Protein AF-A0A7C6YXE2-F1 (afdb_monomer)

Nearest PDB structures (foldseek):
  4r8u-assembly2_B  TM=5.590E-01  e=1.658E-09  Escherichia coli K-12
  4irc-assembly1_F  TM=5.463E-01  e=4.089E-09  Escherichia coli K-12
  5c5j-assembly1_F  TM=5.485E-01  e=1.840E-08  Escherichia coli
  6juq-assembly1_F  TM=5.357E-01  e=3.162E-08  Escherichia coli
  4f4x-assembly1_A  TM=5.531E-01  e=4.463E-07  Sulfolobus acidocaldarius DSM 639

Radius of gyration: 24.65 Å; Cα contacts (8 Å, |Δi|>4): 389; chains: 1; bounding box: 64×27×85 Å

Foldseek 3Di:
DKKWWFDDADPVLVVVVCVQFLLWDDDLGTIITDNVPPDPVNLQVNLVVRQTQMEDDPDPQQNQLVRVVVRGRDYHYDPDCVVQQAAFQCSRPPQDNVVSVVCVVVPQGGLVSCCPDDLVNQCVVPNPSSNVSNQSSVVHDPDGRDSDDQKDKDKDQDQPLVVVLVVVVVPADLAWWKWKDAPPDIDTHHSVRDDSVVSSVRSVVRPPGRMMMIITGHDDDNPPPPPPPPPDPCVVVVVCVVDVPDDDDPDDDPVVVVVVVVPDDDDD

Mean predicted aligned error: 12.78 Å

Secondary structure (DSSP, 8-state):
-EEEEES---HHHHHHHHTT---EEEETTEEEEE-TT--HHHHHHHHHHHTSEEEEESSHHHHHHHHHHH-SSEEEE--STHHHHTSBGGG-TTS-HHHHHHHHHTT--BTTGGGGS-HHHHHHHHTHHHHHHHHHTTT-----------EEEEEE----HHHHHHHHHHT--TTEEEEEE-SS-EEEE-GGG-SHHHHHHHHHHH-S-S-EEEEEEE-PPP--TTTT-----THHHHHHHH-TT--------HHHHHHHHTTS----

Sequence (268 aa):
MFAYLLTTPDLDKRFQVYNKTPWFLEEPSGYALNLGITTKEELVTWGRNFNSCLVIADNTLIAKAIALYKNRPGLFWVRDKEAFYKLPVNFLWPIPEKILTEFYQTGFKTIGSLKQIPLESLKLRLGEIGERTYHYCRGRSDQIIPLTVPFFEKHLKQKDWPKALLLLYESLPSTANLWISSLEKSIEIKQNKIGIKTLERTLKTLWPWQSLIAIIWDSPLPSQKSLFDFSLPNVLEDLVETETNLKIGFTISRREQVRCANFLWGFK

pLDDT: mean 78.5, std 17.91, range [25.97, 97.69]

Structure (mmCIF, N/CA/C/O backbone):
data_AF-A0A7C6YXE2-F1
#
_entry.id   AF-A0A7C6YXE2-F1
#
loop_
_atom_site.group_PDB
_atom_site.id
_atom_site.type_symbol
_atom_site.label_atom_id
_atom_site.label_alt_id
_atom_site.label_comp_id
_atom_site.label_asym_id
_atom_site.label_entity_id
_atom_site.label_seq_id
_atom_site.pdbx_PDB_ins_code
_atom_site.Cartn_x
_atom_si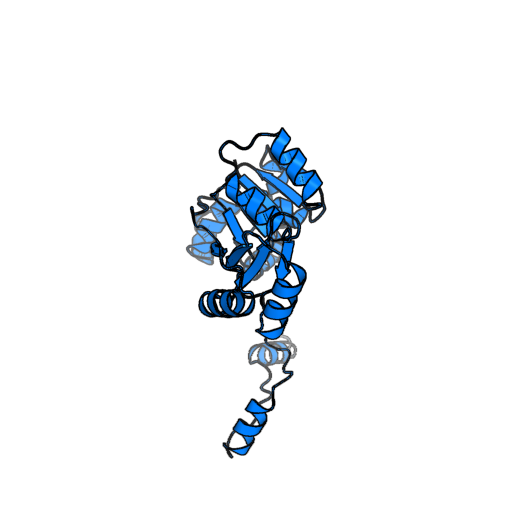te.Cartn_y
_atom_site.Cartn_z
_atom_site.occupancy
_atom_site.B_iso_or_equiv
_atom_site.auth_seq_id
_atom_site.auth_comp_id
_atom_site.auth_asym_id
_atom_site.auth_atom_id
_atom_site.pdbx_PDB_model_num
ATOM 1 N N . MET A 1 1 ? -14.065 8.773 -3.305 1.00 84.19 1 MET A N 1
ATOM 2 C CA . MET A 1 1 ? -14.077 7.344 -2.918 1.00 84.19 1 MET A CA 1
ATOM 3 C C . MET A 1 1 ? -12.651 6.842 -3.001 1.00 84.19 1 MET A C 1
ATOM 5 O O . MET A 1 1 ? -11.945 7.239 -3.922 1.00 84.19 1 MET A O 1
ATOM 9 N N . PHE A 1 2 ? -12.215 6.033 -2.045 1.00 88.69 2 PHE A N 1
ATOM 10 C CA . PHE A 1 2 ? -10.824 5.603 -1.944 1.00 88.69 2 PHE A CA 1
ATOM 11 C C . PHE A 1 2 ? -10.716 4.100 -2.139 1.00 88.69 2 PHE A C 1
ATOM 13 O O . PHE A 1 2 ? -11.649 3.361 -1.819 1.00 88.69 2 PHE A O 1
ATOM 20 N N . ALA A 1 3 ? -9.564 3.659 -2.629 1.00 86.69 3 ALA A N 1
ATOM 21 C CA . ALA A 1 3 ? -9.219 2.253 -2.672 1.00 86.69 3 ALA A CA 1
ATOM 22 C C . ALA A 1 3 ? -7.872 1.984 -2.009 1.00 86.69 3 ALA A C 1
ATOM 24 O O . ALA A 1 3 ? -6.997 2.848 -1.966 1.00 86.69 3 ALA A O 1
ATOM 25 N N . TYR A 1 4 ? -7.726 0.767 -1.499 1.00 88.50 4 TYR A N 1
ATOM 26 C CA . TYR A 1 4 ? -6.467 0.237 -1.018 1.00 88.50 4 TYR A CA 1
ATOM 27 C C . TYR A 1 4 ? -6.173 -1.093 -1.698 1.00 88.50 4 TYR A C 1
ATOM 29 O O . TYR A 1 4 ? -6.996 -2.009 -1.639 1.00 88.50 4 TYR A O 1
ATOM 37 N N . LEU A 1 5 ? -5.010 -1.192 -2.333 1.00 85.94 5 LEU A N 1
ATOM 38 C CA . LEU A 1 5 ? -4.525 -2.414 -2.963 1.00 85.94 5 LEU A CA 1
ATOM 39 C C . LEU A 1 5 ? -3.416 -3.004 -2.093 1.00 85.94 5 LEU A C 1
ATOM 41 O O . LEU A 1 5 ? -2.333 -2.431 -2.004 1.00 85.94 5 LEU A O 1
ATOM 45 N N . LEU A 1 6 ? -3.692 -4.124 -1.427 1.00 80.62 6 LEU A N 1
ATOM 46 C CA . LEU A 1 6 ? -2.721 -4.806 -0.572 1.00 80.62 6 LEU A CA 1
ATOM 47 C C . LEU A 1 6 ? -1.847 -5.715 -1.434 1.00 80.62 6 LEU A C 1
ATOM 49 O O . LEU A 1 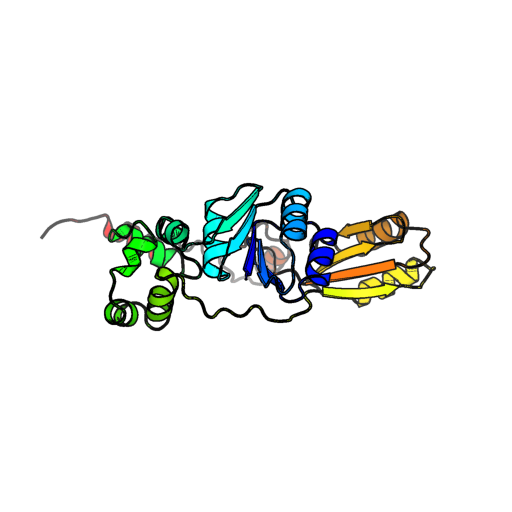6 ? -2.361 -6.705 -1.945 1.00 80.62 6 LEU A O 1
ATOM 53 N N . THR A 1 7 ? -0.547 -5.425 -1.505 1.00 74.56 7 THR A N 1
ATOM 54 C CA . THR A 1 7 ? 0.498 -5.962 -2.411 1.00 74.56 7 THR A CA 1
ATOM 55 C C . THR A 1 7 ? 0.845 -5.068 -3.595 1.00 74.56 7 THR A C 1
ATOM 57 O O . THR A 1 7 ? 0.007 -4.387 -4.181 1.00 74.56 7 THR A O 1
ATOM 60 N N . THR A 1 8 ? 2.136 -5.105 -3.917 1.00 64.31 8 THR A N 1
ATOM 61 C CA . THR A 1 8 ? 2.805 -4.401 -4.999 1.00 64.31 8 THR A CA 1
ATOM 62 C C . THR A 1 8 ? 2.629 -5.120 -6.338 1.00 64.31 8 THR A C 1
ATOM 64 O O . THR A 1 8 ? 3.256 -6.163 -6.528 1.00 64.31 8 THR A O 1
ATOM 67 N N . PRO A 1 9 ? 1.790 -4.622 -7.279 1.00 66.69 9 PRO A N 1
ATOM 68 C CA . PRO A 1 9 ? 1.801 -5.158 -8.627 1.00 66.69 9 PRO A CA 1
ATOM 69 C C . PRO A 1 9 ? 3.164 -4.884 -9.285 1.00 66.69 9 PRO A C 1
ATOM 71 O O . PRO A 1 9 ? 3.951 -4.058 -8.803 1.00 66.69 9 PRO A O 1
ATOM 74 N N . ASP A 1 10 ? 3.440 -5.594 -10.377 1.00 75.19 10 ASP A N 1
ATOM 75 C CA . ASP A 1 10 ? 4.568 -5.291 -11.266 1.00 75.19 10 ASP A CA 1
ATOM 76 C C . ASP A 1 10 ? 4.521 -3.827 -11.750 1.00 75.19 10 ASP A C 1
ATOM 78 O O . ASP A 1 10 ? 3.478 -3.161 -11.690 1.00 75.19 10 ASP A O 1
ATOM 82 N N . LEU A 1 11 ? 5.671 -3.288 -12.169 1.00 77.62 11 LEU A N 1
ATOM 83 C CA . LEU A 1 11 ? 5.769 -1.866 -12.526 1.00 77.62 11 LEU A CA 1
ATOM 84 C C . LEU A 1 11 ? 4.842 -1.472 -13.690 1.00 77.62 11 LEU A C 1
ATOM 86 O O . LEU A 1 11 ? 4.317 -0.360 -13.686 1.00 77.62 11 LEU A O 1
ATOM 90 N N . ASP A 1 12 ? 4.592 -2.379 -14.637 1.00 78.50 12 ASP A N 1
ATOM 91 C CA . ASP A 1 12 ? 3.662 -2.155 -15.754 1.00 78.50 12 ASP A CA 1
ATOM 92 C C . ASP A 1 12 ? 2.237 -1.892 -15.242 1.00 78.50 12 ASP A C 1
ATOM 94 O O . ASP A 1 12 ? 1.649 -0.837 -15.491 1.00 78.50 12 ASP A O 1
ATOM 98 N N . LYS A 1 13 ? 1.699 -2.792 -14.412 1.00 77.38 13 LYS A N 1
ATOM 99 C CA . LYS A 1 13 ? 0.370 -2.615 -13.811 1.00 77.38 1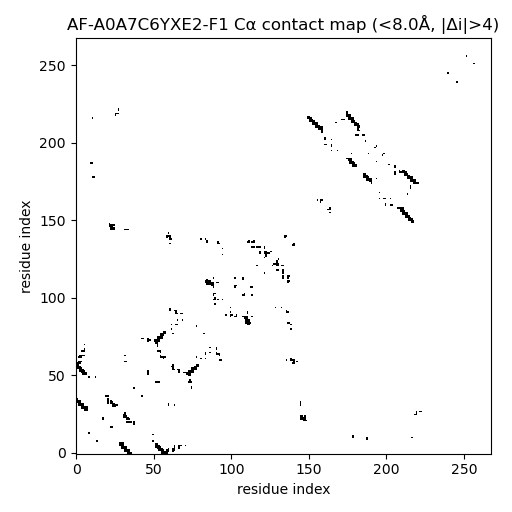3 LYS A CA 1
ATOM 100 C C . LYS A 1 13 ? 0.296 -1.367 -12.933 1.00 77.38 13 LYS A C 1
ATOM 102 O O . LYS A 1 13 ? -0.739 -0.700 -12.934 1.00 77.38 13 LYS A O 1
ATOM 107 N N . ARG A 1 14 ? 1.367 -1.011 -12.209 1.00 77.12 14 ARG A N 1
ATOM 108 C CA . ARG A 1 14 ? 1.416 0.255 -11.445 1.00 77.12 14 ARG A CA 1
ATOM 109 C C . ARG A 1 14 ? 1.286 1.469 -12.357 1.00 77.12 14 ARG A C 1
ATOM 111 O O . ARG A 1 14 ? 0.493 2.362 -12.063 1.00 77.12 14 ARG A O 1
ATOM 118 N N . PHE A 1 15 ? 2.028 1.489 -13.461 1.00 78.06 15 PHE A N 1
ATOM 119 C CA . PHE A 1 15 ? 1.980 2.576 -14.433 1.00 78.06 15 PHE A CA 1
ATOM 120 C C . PHE A 1 15 ? 0.590 2.700 -15.077 1.00 78.06 15 PHE A C 1
ATOM 122 O O . PHE A 1 15 ? 0.054 3.803 -15.191 1.00 78.06 15 PHE A O 1
ATOM 129 N N . GLN A 1 16 ? -0.056 1.575 -15.403 1.00 76.94 16 GLN A N 1
ATOM 130 C CA . GLN A 1 16 ? -1.430 1.563 -15.920 1.00 76.94 16 GLN A CA 1
ATOM 131 C C . GLN A 1 16 ? -2.442 2.164 -14.932 1.00 76.94 16 GLN A C 1
ATOM 133 O O . GLN A 1 16 ? -3.312 2.934 -15.344 1.00 76.94 16 GLN A O 1
ATOM 138 N N . VAL A 1 17 ? -2.323 1.850 -13.636 1.00 74.50 17 VAL A N 1
ATOM 139 C CA . VAL A 1 17 ? -3.172 2.444 -12.585 1.00 74.50 17 VAL A CA 1
ATOM 140 C C . VAL A 1 17 ? -2.909 3.939 -12.456 1.00 74.50 17 VAL A C 1
ATOM 142 O O . VAL A 1 17 ? -3.857 4.723 -12.445 1.00 74.50 17 VAL A O 1
ATOM 145 N N . TYR A 1 18 ? -1.640 4.348 -12.405 1.00 76.88 18 TYR A N 1
ATOM 146 C CA . TYR A 1 18 ? -1.269 5.757 -12.286 1.00 76.88 18 TYR A CA 1
ATOM 147 C C . TYR A 1 18 ? -1.858 6.614 -13.415 1.00 76.88 18 TYR A C 1
ATOM 149 O O . TYR A 1 18 ? -2.468 7.648 -13.147 1.00 76.88 18 TYR A O 1
ATOM 157 N N . ASN A 1 19 ? -1.756 6.152 -14.666 1.00 76.88 19 ASN A N 1
ATOM 158 C CA . ASN A 1 19 ? -2.285 6.870 -15.832 1.00 76.88 19 ASN A CA 1
ATOM 159 C C . ASN A 1 19 ? -3.806 7.100 -15.773 1.00 76.88 19 ASN A C 1
ATOM 161 O O . ASN A 1 19 ? -4.336 7.938 -16.500 1.00 76.88 19 ASN A O 1
ATOM 165 N N . LYS A 1 20 ? -4.521 6.353 -14.925 1.00 75.00 20 LYS A N 1
ATOM 166 C CA . LYS A 1 20 ? -5.962 6.509 -14.690 1.00 75.00 20 LYS A CA 1
ATOM 167 C C . LYS A 1 20 ? -6.265 7.321 -13.438 1.00 75.00 20 LYS A C 1
ATOM 169 O O . LYS A 1 20 ? -7.177 8.144 -13.453 1.00 75.00 20 LYS A O 1
ATOM 174 N N . THR A 1 21 ? -5.511 7.101 -12.365 1.00 75.81 21 THR A N 1
ATOM 175 C CA . THR A 1 21 ? -5.691 7.778 -11.078 1.00 75.81 21 THR A CA 1
ATOM 176 C C . THR A 1 21 ? -4.359 8.361 -10.608 1.00 75.81 21 THR A C 1
ATOM 178 O O . THR A 1 21 ? -3.583 7.652 -9.961 1.00 75.81 21 THR A O 1
ATOM 181 N N . PRO A 1 22 ? -4.086 9.652 -10.872 1.00 69.56 22 PRO A N 1
ATOM 182 C CA . PRO A 1 22 ? -2.805 10.262 -10.517 1.00 69.56 22 PRO A CA 1
ATOM 183 C C . PRO A 1 22 ? -2.672 10.543 -9.006 1.00 69.56 22 PRO A C 1
ATOM 185 O O . PRO A 1 22 ? -1.595 10.884 -8.526 1.00 69.56 22 PRO A O 1
ATOM 188 N N . TRP A 1 23 ? -3.755 10.384 -8.236 1.00 79.69 23 TRP A N 1
ATOM 189 C CA . TRP A 1 23 ? -3.755 10.434 -6.771 1.00 79.69 23 TRP A CA 1
ATOM 190 C C . TRP A 1 23 ? -3.397 9.068 -6.190 1.00 79.69 23 TRP A C 1
ATOM 192 O O . TRP A 1 23 ? -4.266 8.275 -5.803 1.00 79.69 23 TRP A O 1
ATOM 202 N N . PHE A 1 24 ? -2.098 8.816 -6.147 1.00 78.50 24 PHE A N 1
ATOM 203 C CA . PHE A 1 24 ? -1.506 7.530 -5.827 1.00 78.50 24 PHE A CA 1
ATOM 204 C C . PHE A 1 24 ? -0.446 7.702 -4.736 1.00 78.50 24 PHE A C 1
ATOM 206 O O . PHE A 1 24 ? 0.447 8.535 -4.867 1.00 78.50 24 PHE A O 1
ATOM 213 N N . LEU A 1 25 ? -0.526 6.900 -3.672 1.00 80.69 25 LEU A N 1
ATOM 214 C CA . LEU A 1 25 ? 0.490 6.851 -2.620 1.00 80.69 25 LEU A CA 1
ATOM 215 C C . LEU A 1 25 ? 0.930 5.406 -2.385 1.00 80.69 25 LEU A C 1
ATOM 217 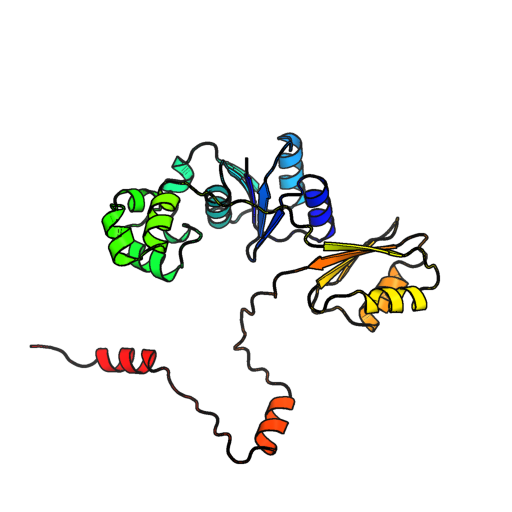O O . LEU A 1 25 ? 0.119 4.556 -2.013 1.00 80.69 25 LEU A O 1
ATOM 221 N N . GLU A 1 26 ? 2.222 5.150 -2.583 1.00 76.69 26 GLU A N 1
ATOM 222 C CA . GLU A 1 26 ? 2.855 3.871 -2.267 1.00 76.69 26 GLU A CA 1
ATOM 223 C C . GLU A 1 26 ? 3.219 3.798 -0.786 1.00 76.69 26 GLU A C 1
ATOM 225 O O . GLU A 1 26 ? 3.776 4.725 -0.198 1.00 76.69 26 GLU A O 1
ATOM 230 N N . GLU A 1 27 ? 2.904 2.663 -0.180 1.00 76.19 27 GLU A N 1
ATOM 231 C CA . GLU A 1 27 ? 3.204 2.351 1.203 1.00 76.19 27 GLU A CA 1
ATOM 232 C C . GLU A 1 27 ? 3.863 0.967 1.297 1.00 76.19 27 GLU A C 1
ATOM 234 O O . GLU A 1 27 ? 3.667 0.119 0.426 1.00 76.19 27 GLU A O 1
ATOM 239 N N . PRO A 1 28 ? 4.565 0.656 2.401 1.00 72.19 28 PRO A N 1
ATOM 240 C CA . PRO A 1 28 ? 5.206 -0.651 2.570 1.00 72.19 28 PRO A CA 1
ATOM 241 C C . PRO A 1 28 ? 4.263 -1.859 2.440 1.00 72.19 28 PRO A C 1
ATOM 243 O O . PRO A 1 28 ? 4.711 -2.960 2.128 1.00 72.19 28 PRO A O 1
ATOM 246 N N . SER A 1 29 ? 2.966 -1.682 2.714 1.00 75.88 29 SER A N 1
ATOM 247 C CA . SER A 1 29 ? 1.961 -2.753 2.668 1.00 75.88 29 SER A CA 1
ATOM 248 C C . SER A 1 29 ? 1.147 -2.792 1.366 1.00 75.88 29 SER A C 1
ATOM 250 O O . SER A 1 29 ? 0.433 -3.769 1.137 1.00 75.88 29 SER A O 1
ATOM 252 N N . GLY A 1 30 ? 1.221 -1.764 0.516 1.00 82.50 30 GLY A N 1
ATOM 253 C CA . GLY A 1 30 ? 0.331 -1.625 -0.637 1.00 82.50 30 GLY A CA 1
ATOM 254 C C . GLY A 1 30 ? 0.202 -0.190 -1.143 1.00 82.50 30 GLY A C 1
ATOM 255 O O . GLY A 1 30 ? 1.089 0.628 -0.925 1.00 82.50 30 GLY A O 1
ATOM 256 N N . TYR A 1 31 ? -0.921 0.125 -1.793 1.00 83.94 31 TYR A N 1
ATOM 257 C CA . TYR A 1 31 ? -1.188 1.463 -2.341 1.00 83.94 31 TYR A CA 1
ATOM 258 C C . TYR A 1 31 ? -2.499 2.020 -1.857 1.00 83.94 31 TYR A C 1
ATOM 260 O O . TYR A 1 31 ? -3.521 1.334 -1.900 1.00 83.94 31 TYR A O 1
ATOM 268 N N . ALA A 1 32 ? -2.471 3.298 -1.505 1.00 86.19 32 ALA A N 1
ATOM 269 C CA . ALA A 1 32 ? -3.664 4.098 -1.345 1.00 86.19 32 ALA A CA 1
ATOM 270 C C . ALA A 1 32 ? -3.956 4.845 -2.653 1.00 86.19 32 ALA A C 1
ATOM 272 O O . ALA A 1 32 ? -3.082 5.497 -3.226 1.00 86.19 32 ALA A O 1
ATOM 273 N N . LEU A 1 33 ? -5.204 4.752 -3.106 1.00 85.81 33 LEU A N 1
ATOM 274 C CA . LEU A 1 33 ? -5.693 5.355 -4.340 1.00 85.81 33 LEU A CA 1
ATOM 275 C C . LEU A 1 33 ? -6.886 6.254 -4.028 1.00 85.81 33 LEU A C 1
ATOM 277 O O . LEU A 1 33 ? -7.793 5.857 -3.287 1.00 85.81 33 LEU A O 1
ATOM 281 N N . ASN A 1 34 ? -6.939 7.431 -4.645 1.00 86.12 34 ASN A N 1
ATOM 282 C CA . ASN A 1 34 ? -8.191 8.168 -4.781 1.00 86.12 34 ASN A CA 1
ATOM 283 C C . ASN A 1 34 ? -8.762 7.889 -6.173 1.00 86.12 34 ASN A C 1
ATOM 285 O O . ASN A 1 34 ? -8.151 8.219 -7.187 1.00 86.12 34 ASN A O 1
ATOM 289 N N . LEU A 1 35 ? -9.932 7.251 -6.206 1.00 82.00 35 LEU A N 1
ATOM 290 C CA . LEU A 1 35 ? -10.485 6.675 -7.428 1.00 82.00 35 LEU A CA 1
ATOM 291 C C . LEU A 1 35 ? -10.987 7.719 -8.431 1.00 82.00 35 LEU A C 1
ATOM 293 O O . LEU A 1 35 ? -11.150 7.381 -9.599 1.00 82.00 35 LEU A O 1
ATOM 297 N N . GLY A 1 36 ? -11.234 8.970 -8.028 1.00 81.50 36 GLY A N 1
ATOM 298 C CA . GLY A 1 36 ? -11.717 10.007 -8.948 1.00 81.50 36 GLY A CA 1
ATOM 299 C C . GLY A 1 36 ? -12.933 9.548 -9.773 1.00 81.50 36 GLY A C 1
ATOM 300 O O . GLY A 1 36 ? -13.974 9.228 -9.202 1.00 81.50 36 GLY A O 1
ATOM 301 N N . ILE A 1 37 ? -12.775 9.499 -11.102 1.00 79.19 37 ILE A N 1
ATOM 302 C CA . ILE A 1 37 ? -13.818 9.152 -12.094 1.00 79.19 37 ILE A CA 1
ATOM 303 C C . ILE A 1 37 ? -13.836 7.635 -12.423 1.00 79.19 37 ILE A C 1
ATOM 305 O O . ILE A 1 37 ? -14.580 7.194 -13.291 1.00 79.19 37 ILE A O 1
ATOM 309 N N . THR A 1 38 ? -13.038 6.808 -11.737 1.00 81.12 38 THR A N 1
ATOM 310 C CA . THR A 1 38 ? -12.924 5.367 -12.039 1.00 81.12 38 THR A CA 1
ATOM 311 C C . THR A 1 38 ? -14.272 4.651 -11.910 1.00 81.12 38 THR A C 1
ATOM 313 O O . THR A 1 38 ? -14.957 4.749 -10.888 1.00 81.12 38 THR A O 1
ATOM 316 N N . THR A 1 39 ? -14.634 3.894 -12.944 1.00 84.56 39 THR A N 1
ATOM 317 C CA . THR A 1 39 ? -15.892 3.141 -13.026 1.00 84.56 39 THR A CA 1
ATOM 318 C C . THR A 1 39 ? -15.834 1.830 -12.239 1.00 84.56 39 THR A C 1
ATOM 320 O O . THR A 1 39 ? -14.772 1.313 -11.881 1.00 84.56 39 THR A O 1
ATOM 323 N N . LYS A 1 40 ? -17.001 1.242 -11.960 1.00 82.81 40 LYS A N 1
ATOM 324 C CA . LYS A 1 40 ? -17.083 -0.032 -11.234 1.00 82.81 40 LYS A CA 1
ATOM 325 C C . LYS A 1 40 ? -16.506 -1.187 -12.058 1.00 82.81 40 LYS A C 1
ATOM 327 O O . LYS A 1 40 ? -15.866 -2.077 -11.502 1.00 82.81 40 LYS A O 1
ATOM 332 N N . GLU A 1 41 ? -16.730 -1.172 -13.365 1.00 84.50 41 GLU A N 1
ATOM 333 C CA . GLU A 1 41 ? -16.261 -2.170 -14.325 1.00 84.50 41 GLU A CA 1
ATOM 334 C C . GLU A 1 41 ? -14.728 -2.194 -14.390 1.00 84.50 41 GLU A C 1
ATOM 336 O O . GLU A 1 41 ? -14.113 -3.266 -14.383 1.00 84.50 41 GLU A O 1
ATOM 341 N N . GLU A 1 42 ? -14.098 -1.018 -14.360 1.00 82.50 42 GLU A N 1
ATOM 342 C CA . GLU A 1 42 ? -12.641 -0.885 -14.280 1.00 82.50 42 GLU A CA 1
ATOM 343 C C . GLU A 1 42 ? -12.098 -1.491 -12.983 1.00 82.50 42 GLU A C 1
ATOM 345 O O . GLU A 1 42 ? -11.161 -2.284 -13.024 1.00 82.50 42 GLU A O 1
ATOM 350 N N . LEU A 1 43 ? -12.731 -1.223 -11.838 1.00 82.00 43 LEU A N 1
ATOM 351 C CA . LEU A 1 43 ? -12.303 -1.773 -10.544 1.00 82.00 43 LEU A CA 1
ATOM 352 C C . LEU A 1 43 ? -12.429 -3.300 -10.480 1.00 82.00 43 LEU A C 1
ATOM 354 O O . LEU A 1 43 ? -11.582 -3.974 -9.891 1.00 82.00 43 LEU A O 1
ATOM 358 N N . VAL A 1 44 ? -13.462 -3.865 -11.109 1.00 81.88 44 VAL A N 1
ATOM 359 C CA . VAL A 1 44 ? -13.599 -5.322 -11.267 1.00 81.88 44 VAL A CA 1
ATOM 360 C C . VAL A 1 44 ? -12.469 -5.876 -12.132 1.00 81.88 44 VAL A C 1
ATOM 362 O O . VAL A 1 44 ? -11.896 -6.916 -11.803 1.00 81.88 44 VAL A O 1
ATOM 365 N N . THR A 1 45 ? -12.122 -5.174 -13.208 1.00 82.06 45 THR A N 1
ATOM 366 C CA . THR A 1 45 ? -11.017 -5.548 -14.098 1.00 82.06 45 THR A CA 1
ATOM 367 C C . THR A 1 45 ? -9.679 -5.509 -13.358 1.00 82.06 45 THR A C 1
ATOM 369 O O . THR A 1 45 ? -8.913 -6.468 -13.417 1.00 82.06 45 THR A O 1
ATOM 372 N N . TRP A 1 46 ? -9.434 -4.463 -12.569 1.00 79.56 46 TRP A N 1
ATOM 373 C CA . TRP A 1 46 ? -8.250 -4.330 -11.718 1.00 79.56 46 TRP A CA 1
ATOM 374 C C . TRP A 1 46 ? -8.157 -5.456 -10.688 1.00 79.56 46 TRP A C 1
ATOM 376 O O . TRP A 1 46 ? -7.124 -6.116 -10.587 1.00 79.56 46 TRP A O 1
ATOM 386 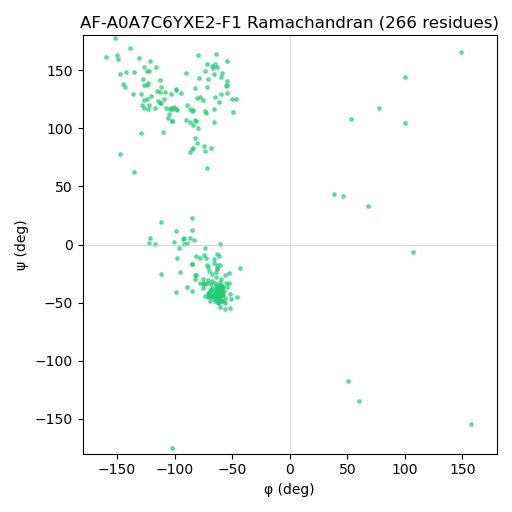N N . GLY A 1 47 ? -9.253 -5.749 -9.981 1.00 76.12 47 GLY A N 1
ATOM 387 C CA . GLY A 1 47 ? -9.301 -6.845 -9.010 1.00 76.12 47 GLY A CA 1
ATOM 388 C C . GLY A 1 47 ? -8.970 -8.213 -9.623 1.00 76.12 47 GLY A C 1
ATOM 389 O O . GLY A 1 47 ? -8.288 -9.016 -8.989 1.00 76.12 47 GLY A O 1
ATOM 390 N N . ARG A 1 48 ? -9.395 -8.465 -10.870 1.00 78.56 48 ARG A N 1
ATOM 391 C CA . ARG A 1 48 ? -9.049 -9.688 -11.617 1.00 78.56 48 ARG A CA 1
ATOM 392 C C . ARG A 1 48 ? -7.581 -9.706 -12.048 1.00 78.56 48 ARG A C 1
ATOM 394 O O . ARG A 1 48 ? -6.911 -10.718 -11.868 1.00 78.56 48 ARG A O 1
ATOM 401 N N . ASN A 1 49 ? -7.072 -8.594 -12.575 1.00 76.94 49 ASN A N 1
ATOM 402 C CA . ASN A 1 49 ? -5.730 -8.518 -13.164 1.00 76.94 49 ASN A CA 1
ATOM 403 C C . ASN A 1 49 ? -4.600 -8.489 -12.123 1.00 76.94 49 ASN A C 1
ATOM 405 O O . ASN A 1 49 ? -3.479 -8.934 -12.397 1.00 76.94 49 ASN A O 1
ATOM 409 N N . PHE A 1 50 ? -4.865 -7.943 -10.935 1.00 75.81 50 PHE A N 1
ATOM 410 C CA . PHE A 1 50 ? -3.846 -7.797 -9.895 1.00 75.81 50 PHE A CA 1
ATOM 411 C C . PHE A 1 50 ? -3.676 -9.048 -9.038 1.00 75.81 50 PHE A C 1
ATOM 413 O O . PHE A 1 50 ? -2.651 -9.165 -8.375 1.00 75.81 50 PHE A O 1
ATOM 420 N N . ASN A 1 51 ? -4.635 -9.984 -9.060 1.00 79.75 51 ASN A N 1
ATOM 421 C CA . ASN A 1 51 ? -4.642 -11.171 -8.195 1.00 79.75 51 ASN A CA 1
ATOM 422 C C . ASN A 1 51 ? -4.331 -10.823 -6.720 1.00 79.75 51 ASN A C 1
ATOM 424 O O . ASN A 1 51 ? -3.545 -11.481 -6.041 1.00 79.75 51 ASN A O 1
ATOM 428 N N . SER A 1 52 ? -4.915 -9.721 -6.255 1.00 81.50 52 SER A N 1
ATOM 429 C CA . SER A 1 52 ? -4.538 -9.007 -5.035 1.00 81.50 52 SER A CA 1
ATOM 430 C C . SER A 1 52 ? -5.792 -8.564 -4.267 1.00 81.50 52 SER A C 1
ATOM 432 O O . SER A 1 52 ? -6.913 -8.705 -4.765 1.00 81.50 52 SER A O 1
ATOM 434 N N . CYS A 1 53 ? -5.640 -8.103 -3.023 1.00 87.06 53 CYS A N 1
ATOM 435 C CA . CYS A 1 53 ? -6.757 -7.622 -2.206 1.00 87.06 53 CYS A CA 1
ATOM 436 C C . CYS A 1 53 ? -7.007 -6.142 -2.513 1.00 87.06 53 CYS A C 1
ATOM 438 O O . CYS A 1 53 ? -6.246 -5.280 -2.070 1.00 87.06 53 CYS A O 1
ATOM 440 N N . LEU A 1 54 ? -8.073 -5.852 -3.258 1.00 89.00 54 LEU A N 1
ATOM 441 C CA . LEU A 1 54 ? -8.518 -4.497 -3.567 1.00 89.00 54 LEU A CA 1
ATOM 442 C C . LEU A 1 54 ? -9.742 -4.162 -2.715 1.00 89.00 54 LEU A C 1
ATOM 444 O O . LEU A 1 54 ? -10.798 -4.782 -2.846 1.00 89.00 54 LEU A O 1
ATOM 448 N N . VAL A 1 55 ? -9.614 -3.166 -1.845 1.00 90.62 55 VAL A N 1
ATOM 449 C CA . VAL A 1 55 ? -10.699 -2.718 -0.968 1.00 90.62 55 VAL A CA 1
ATOM 450 C C . VAL A 1 55 ? -11.099 -1.298 -1.309 1.00 90.62 55 VAL A C 1
ATOM 452 O O . VAL A 1 55 ? -10.241 -0.432 -1.397 1.00 90.62 55 VAL A O 1
ATOM 455 N N . ILE A 1 56 ? -12.397 -1.049 -1.446 1.00 91.62 56 ILE A N 1
ATOM 456 C CA . ILE A 1 56 ? -12.972 0.264 -1.742 1.00 91.62 56 ILE A CA 1
ATOM 457 C C . ILE A 1 56 ? -13.772 0.739 -0.531 1.00 91.62 56 ILE A C 1
ATOM 459 O O . ILE A 1 56 ? -14.594 -0.017 -0.010 1.00 91.62 56 ILE A O 1
ATOM 463 N N . ALA A 1 57 ? -13.550 1.979 -0.093 1.00 92.38 57 ALA A N 1
ATOM 464 C CA . ALA A 1 57 ? -14.257 2.586 1.034 1.00 92.38 57 ALA A CA 1
ATOM 465 C C . ALA A 1 57 ? -14.354 4.122 0.919 1.00 92.38 57 ALA A C 1
ATOM 467 O O . ALA A 1 57 ? -13.811 4.748 0.004 1.00 92.38 57 ALA A O 1
ATOM 468 N N . ASP A 1 58 ? -15.025 4.741 1.892 1.00 90.31 58 ASP A N 1
ATOM 469 C CA . ASP A 1 58 ? -15.215 6.197 1.962 1.00 90.31 58 ASP A CA 1
ATOM 470 C C . ASP A 1 58 ? -13.933 6.978 2.275 1.00 90.31 58 ASP A C 1
ATOM 472 O O . ASP A 1 58 ? -13.847 8.163 1.964 1.00 90.31 58 ASP A O 1
ATOM 476 N N . ASN A 1 59 ? -12.940 6.333 2.891 1.00 92.00 59 ASN A N 1
ATOM 477 C CA . ASN A 1 59 ? -11.628 6.909 3.184 1.00 92.00 59 ASN A CA 1
ATOM 478 C C . ASN A 1 59 ? -10.528 5.834 3.191 1.00 92.00 59 ASN A C 1
ATOM 480 O O . ASN A 1 59 ? -10.805 4.634 3.291 1.00 92.00 59 ASN A O 1
ATOM 484 N N . THR A 1 60 ? -9.274 6.282 3.089 1.00 91.31 60 THR A N 1
ATOM 485 C CA . THR A 1 60 ? -8.070 5.431 3.076 1.00 91.31 60 THR A CA 1
ATOM 486 C C . THR A 1 60 ? -7.930 4.602 4.346 1.00 91.31 60 THR A C 1
ATOM 488 O O . THR A 1 60 ? -7.599 3.422 4.266 1.00 91.31 60 THR A O 1
ATOM 491 N N . LEU A 1 61 ? -8.243 5.193 5.503 1.00 93.69 61 LEU A N 1
ATOM 492 C CA . LEU A 1 61 ? -8.228 4.541 6.811 1.00 93.69 61 LEU A CA 1
ATOM 493 C C . LEU A 1 61 ? -9.031 3.231 6.803 1.00 93.69 61 LEU A C 1
ATOM 495 O O . LEU A 1 61 ? -8.506 2.175 7.159 1.00 93.69 61 LEU A O 1
ATOM 499 N N . ILE A 1 62 ? -10.297 3.294 6.384 1.00 94.44 62 ILE A N 1
ATOM 500 C CA . ILE A 1 62 ? -11.192 2.132 6.364 1.00 94.44 62 ILE A CA 1
ATOM 501 C C . ILE A 1 62 ? -10.746 1.136 5.294 1.00 94.44 62 ILE A C 1
ATOM 503 O O . ILE A 1 62 ? -10.675 -0.063 5.575 1.00 94.44 62 ILE A O 1
ATOM 507 N N . ALA A 1 63 ? -10.426 1.620 4.088 1.00 92.75 63 ALA A N 1
ATOM 508 C CA . ALA A 1 63 ? -9.996 0.764 2.986 1.00 92.75 63 ALA A CA 1
ATOM 509 C C . ALA A 1 63 ? -8.766 -0.066 3.385 1.00 92.75 63 ALA A C 1
ATOM 511 O O . ALA A 1 63 ? -8.771 -1.290 3.253 1.00 92.75 63 ALA A O 1
ATOM 512 N N . LYS A 1 64 ? -7.754 0.586 3.964 1.00 93.31 64 LYS A N 1
ATOM 513 C CA . LYS A 1 64 ? -6.513 -0.046 4.413 1.00 93.31 64 LYS A CA 1
ATOM 514 C C . LYS A 1 64 ? -6.730 -1.032 5.555 1.00 93.31 64 LYS A C 1
ATOM 516 O O . LYS A 1 64 ? -6.249 -2.159 5.474 1.00 93.31 64 LYS A O 1
ATOM 521 N N . ALA A 1 65 ? -7.467 -0.645 6.599 1.00 93.06 65 ALA A N 1
ATOM 522 C CA . ALA A 1 65 ? -7.721 -1.522 7.744 1.00 93.06 65 ALA A CA 1
ATOM 523 C C . ALA A 1 65 ? -8.430 -2.820 7.320 1.00 93.06 65 ALA A C 1
ATOM 525 O O . ALA A 1 65 ? -8.040 -3.917 7.722 1.00 93.06 65 ALA A O 1
ATOM 526 N N . ILE A 1 66 ? -9.436 -2.706 6.450 1.00 93.75 66 ILE A N 1
ATOM 527 C CA . ILE A 1 66 ? -10.164 -3.859 5.915 1.00 93.75 66 ILE A CA 1
ATOM 528 C C . ILE A 1 66 ? -9.271 -4.684 4.981 1.00 93.75 66 ILE A C 1
ATOM 530 O O . ILE A 1 66 ? -9.329 -5.911 5.038 1.00 93.75 66 ILE A O 1
ATOM 534 N N . ALA A 1 67 ? -8.431 -4.048 4.160 1.00 91.31 67 ALA A N 1
ATOM 535 C CA . ALA A 1 67 ? -7.505 -4.751 3.276 1.00 91.31 67 ALA A CA 1
ATOM 536 C C . ALA A 1 67 ? -6.518 -5.608 4.071 1.00 91.31 67 ALA A C 1
ATOM 538 O O . ALA A 1 67 ? -6.420 -6.810 3.817 1.00 91.31 67 ALA A O 1
ATOM 539 N N . LEU A 1 68 ? -5.877 -5.013 5.083 1.00 91.31 68 LEU A N 1
ATOM 540 C CA . LEU A 1 68 ? -4.964 -5.696 6.002 1.00 91.31 68 LEU A CA 1
ATOM 541 C C . LEU A 1 68 ? -5.649 -6.846 6.747 1.00 91.31 68 LEU A C 1
ATOM 543 O O . LEU A 1 68 ? -5.050 -7.902 6.913 1.00 91.31 68 LEU A O 1
ATOM 547 N N . TYR A 1 69 ? -6.905 -6.668 7.163 1.00 92.19 69 TYR A N 1
ATOM 548 C CA . TYR A 1 69 ? -7.663 -7.725 7.831 1.00 92.19 69 TYR A CA 1
ATOM 549 C C . TYR A 1 69 ? -8.050 -8.873 6.890 1.00 92.19 69 TYR A C 1
ATOM 551 O O . TYR A 1 69 ? -7.966 -10.041 7.265 1.00 92.19 69 TYR A O 1
ATOM 559 N N . LYS A 1 70 ? -8.504 -8.565 5.668 1.00 91.56 70 LYS A N 1
ATOM 560 C CA . LYS A 1 70 ? -8.917 -9.588 4.698 1.00 91.56 70 LYS A CA 1
ATOM 561 C C . LYS A 1 70 ? -7.734 -10.387 4.175 1.00 91.56 70 LYS A C 1
ATOM 563 O O . LYS A 1 70 ? -7.893 -11.593 4.006 1.00 91.56 70 LYS A O 1
ATOM 568 N N . ASN A 1 71 ? -6.618 -9.711 3.893 1.00 89.94 71 ASN A N 1
ATOM 569 C CA . ASN A 1 71 ? -5.351 -10.276 3.424 1.00 89.94 71 ASN A CA 1
ATOM 570 C C . ASN A 1 71 ? -5.508 -11.440 2.427 1.00 89.94 71 ASN A C 1
ATOM 572 O O . ASN A 1 71 ? -4.876 -12.486 2.553 1.00 89.94 71 ASN A O 1
ATOM 576 N N . ARG A 1 72 ? -6.422 -11.290 1.464 1.00 87.12 72 ARG A N 1
ATOM 577 C CA . ARG A 1 72 ? -6.720 -12.324 0.472 1.00 87.12 72 ARG A CA 1
ATOM 578 C C . ARG A 1 72 ? -7.124 -11.692 -0.855 1.00 87.12 72 ARG A C 1
ATOM 580 O O . ARG A 1 72 ? -7.782 -10.650 -0.820 1.00 87.12 72 ARG A O 1
ATOM 587 N N . PRO A 1 73 ? -6.793 -12.316 -1.997 1.00 86.38 73 PRO A N 1
ATOM 588 C CA . PRO A 1 73 ? -7.200 -11.814 -3.300 1.00 86.38 73 PRO A CA 1
ATOM 589 C C . PRO A 1 73 ? -8.714 -11.616 -3.389 1.00 86.38 73 PRO A C 1
ATOM 591 O O . PRO A 1 73 ? -9.493 -12.450 -2.916 1.00 86.38 73 PRO A O 1
ATOM 594 N N . GLY A 1 74 ? -9.133 -10.503 -3.985 1.00 86.38 74 GLY A N 1
ATOM 595 C CA . GLY A 1 74 ? -10.542 -10.196 -4.192 1.00 86.38 74 GLY A CA 1
ATOM 596 C C . GLY A 1 74 ? -10.854 -8.706 -4.158 1.00 86.38 74 GLY A C 1
ATOM 597 O O . GLY A 1 74 ? -10.055 -7.890 -3.706 1.00 86.38 74 GLY A O 1
ATOM 598 N N . LEU A 1 75 ? -12.058 -8.377 -4.628 1.00 89.62 75 LEU A N 1
ATOM 599 C CA . LEU A 1 75 ? -12.623 -7.034 -4.590 1.00 89.62 75 LEU A CA 1
ATOM 600 C C . LEU A 1 75 ? -13.607 -6.922 -3.420 1.00 89.62 75 LEU A C 1
ATOM 602 O O . LEU A 1 75 ? -14.625 -7.616 -3.394 1.00 89.62 75 LEU A O 1
ATOM 606 N N . PHE A 1 76 ? -13.330 -6.029 -2.472 1.00 90.62 76 PHE A N 1
ATOM 607 C CA . PHE A 1 76 ? -14.176 -5.796 -1.303 1.00 90.62 76 PHE A CA 1
ATOM 608 C C . PHE A 1 76 ? -14.707 -4.369 -1.310 1.00 90.62 76 PHE A C 1
ATOM 610 O O . PHE A 1 76 ? -13.948 -3.411 -1.208 1.00 90.62 76 PHE A O 1
ATOM 617 N N . TRP A 1 77 ? -16.026 -4.224 -1.390 1.00 91.88 77 TRP A N 1
ATOM 618 C CA . TRP A 1 77 ? -16.676 -2.919 -1.347 1.00 91.88 77 TRP A CA 1
ATOM 619 C C . TRP A 1 77 ? -17.273 -2.668 0.035 1.00 91.88 77 TRP A C 1
ATOM 621 O O . TRP A 1 77 ? -18.198 -3.365 0.454 1.00 91.88 77 TRP A O 1
ATOM 631 N N . VAL A 1 78 ? -16.770 -1.656 0.734 1.00 91.44 78 VAL A N 1
ATOM 632 C CA . VAL A 1 78 ? -17.235 -1.260 2.065 1.00 91.44 78 VAL A CA 1
ATOM 633 C C . VAL A 1 78 ? -18.114 -0.024 1.918 1.00 91.44 78 VAL A C 1
ATOM 635 O O . VAL A 1 78 ? -17.621 1.060 1.628 1.00 91.44 78 VAL A O 1
ATOM 638 N N . ARG A 1 79 ? -19.431 -0.202 2.072 1.00 84.81 79 ARG A N 1
ATOM 639 C CA . ARG A 1 79 ? -20.417 0.898 2.039 1.00 84.81 79 ARG A CA 1
ATOM 640 C C . ARG A 1 79 ? -20.773 1.435 3.422 1.00 84.81 79 ARG A C 1
ATOM 642 O O . ARG A 1 79 ? -21.233 2.560 3.534 1.00 84.81 79 ARG A O 1
ATOM 649 N N . ASP A 1 80 ? -20.594 0.611 4.448 1.00 87.56 80 ASP A N 1
ATOM 650 C CA . ASP A 1 80 ? -20.935 0.931 5.829 1.00 87.56 80 ASP A CA 1
ATOM 651 C C . ASP A 1 80 ? -19.724 0.682 6.736 1.00 87.56 80 ASP A C 1
ATOM 653 O O . ASP A 1 80 ? -18.961 -0.274 6.556 1.00 87.56 80 ASP A O 1
ATOM 657 N N . LYS A 1 81 ? -19.559 1.555 7.730 1.00 91.88 81 LYS A N 1
ATOM 658 C CA . LYS A 1 81 ? -18.492 1.526 8.729 1.00 91.88 81 LYS A CA 1
ATOM 659 C C . LYS A 1 81 ? -18.678 0.409 9.758 1.00 91.88 81 LYS A C 1
ATOM 661 O O . LYS A 1 81 ? -17.725 0.093 10.465 1.00 91.88 81 LYS A O 1
ATOM 666 N N . GLU A 1 82 ? -19.839 -0.244 9.816 1.00 92.69 82 GLU A N 1
ATOM 667 C CA . GLU A 1 82 ? -20.079 -1.411 10.680 1.00 92.69 82 GLU A CA 1
ATOM 668 C C . GLU A 1 82 ? -19.018 -2.512 10.521 1.00 92.69 82 GLU A C 1
ATOM 670 O O . GLU A 1 82 ? -18.516 -3.056 11.507 1.00 92.69 82 GLU A O 1
ATOM 675 N N . ALA A 1 83 ? -18.607 -2.810 9.284 1.00 92.56 83 ALA A N 1
ATOM 676 C CA . ALA A 1 83 ? -17.554 -3.795 9.031 1.00 92.56 83 ALA A CA 1
ATOM 677 C C . ALA A 1 83 ? -16.202 -3.370 9.631 1.00 92.56 83 ALA A C 1
ATOM 679 O O . ALA A 1 83 ? -15.461 -4.212 10.133 1.00 92.56 83 ALA A O 1
ATOM 680 N N . PHE A 1 84 ? -15.905 -2.068 9.614 1.00 95.19 84 PHE A N 1
ATOM 681 C CA . PHE A 1 84 ? -14.698 -1.491 10.203 1.00 95.19 84 PHE A CA 1
ATOM 682 C C . PHE A 1 84 ? -14.727 -1.547 11.735 1.00 95.19 84 PHE A C 1
ATOM 684 O O . PHE A 1 84 ? -13.738 -1.928 12.354 1.00 95.19 84 PHE A O 1
ATOM 691 N N . TYR A 1 85 ? -15.865 -1.253 12.367 1.00 96.25 85 TYR A N 1
ATOM 692 C CA . TYR A 1 85 ? -15.980 -1.281 13.831 1.00 96.25 85 TYR A CA 1
ATOM 693 C C . TYR A 1 85 ? -15.857 -2.687 14.431 1.00 96.25 85 TYR A C 1
ATOM 695 O O . TYR A 1 85 ? -15.440 -2.826 15.582 1.00 96.25 85 TYR A O 1
ATOM 703 N N . LYS A 1 86 ? -16.174 -3.727 13.654 1.00 95.69 86 LYS A N 1
ATOM 704 C CA . LYS A 1 86 ? -16.022 -5.133 14.056 1.00 95.69 86 LYS A CA 1
ATOM 705 C C . LYS A 1 86 ? -14.580 -5.638 13.974 1.00 95.69 86 LYS A C 1
ATOM 707 O O . LYS A 1 86 ? -14.299 -6.718 14.490 1.00 95.69 86 LYS A O 1
ATOM 712 N N . LEU A 1 87 ? -13.673 -4.888 13.344 1.00 95.25 87 LEU A N 1
ATOM 713 C CA . LEU A 1 87 ? -12.276 -5.290 13.248 1.00 95.25 87 LEU A CA 1
ATOM 714 C C . LEU A 1 87 ? -11.607 -5.315 14.630 1.00 95.25 87 LEU A C 1
ATOM 716 O O . LEU A 1 87 ? -11.919 -4.471 15.480 1.00 95.25 87 LEU A O 1
ATOM 720 N N . PRO A 1 88 ? -10.658 -6.239 14.854 1.00 95.94 88 PRO A N 1
ATOM 721 C CA . PRO A 1 88 ? -9.809 -6.206 16.035 1.00 95.94 88 PRO A CA 1
ATOM 722 C C . PRO A 1 88 ? -9.010 -4.896 16.123 1.00 95.94 88 PRO A C 1
ATOM 724 O O . PRO A 1 88 ? -8.642 -4.300 15.110 1.00 95.94 88 PRO A O 1
ATOM 727 N N . VAL A 1 89 ? -8.743 -4.439 17.348 1.00 95.12 89 VAL A N 1
ATOM 728 C CA . VAL A 1 89 ? -8.143 -3.116 17.602 1.00 95.12 89 VAL A CA 1
ATOM 729 C C . VAL A 1 89 ? -6.763 -2.925 16.962 1.00 95.12 89 VAL A C 1
ATOM 731 O O . VAL A 1 89 ? -6.427 -1.819 16.556 1.00 95.12 89 VAL A O 1
ATOM 734 N N . ASN A 1 90 ? -5.984 -3.996 16.799 1.00 92.94 90 ASN A N 1
ATOM 735 C CA . ASN A 1 90 ? -4.659 -3.970 16.172 1.00 92.94 90 ASN A CA 1
ATOM 736 C C . ASN A 1 90 ? -4.686 -3.616 14.672 1.00 92.94 90 ASN A C 1
ATOM 738 O O . ASN A 1 90 ? -3.641 -3.297 14.116 1.00 92.94 90 ASN A O 1
ATOM 742 N N . PHE A 1 91 ? -5.857 -3.624 14.026 1.00 92.12 91 PHE A N 1
ATOM 743 C CA . PHE A 1 91 ? -6.022 -3.159 12.644 1.00 92.12 91 PHE A CA 1
ATOM 744 C C . PHE A 1 91 ? -6.351 -1.662 12.540 1.00 92.12 91 PHE A C 1
ATOM 746 O O . PHE A 1 91 ? -6.530 -1.153 11.430 1.00 92.12 91 PHE A O 1
ATOM 753 N N . LEU A 1 92 ? -6.422 -0.935 13.663 1.00 92.88 92 LEU A N 1
ATOM 754 C CA . LEU A 1 92 ? -6.588 0.517 13.656 1.00 92.88 92 LEU A CA 1
ATOM 755 C C . LEU A 1 92 ? -5.282 1.215 13.252 1.00 92.88 92 LEU A C 1
ATOM 757 O O . LEU A 1 92 ? -4.498 1.677 14.074 1.00 92.88 92 LEU A O 1
ATOM 761 N N . TRP A 1 93 ? -5.071 1.333 11.951 1.00 87.50 93 TRP A N 1
ATOM 762 C CA . TRP A 1 93 ? -4.066 2.226 11.383 1.00 87.50 93 TRP A CA 1
ATOM 763 C C . TRP A 1 93 ? -4.512 3.699 11.531 1.00 87.50 93 TRP A C 1
ATOM 765 O O . TRP A 1 93 ? -5.713 3.929 11.632 1.00 87.50 93 TRP A O 1
ATOM 775 N N . PRO A 1 94 ? -3.635 4.723 11.549 1.00 88.94 94 PRO A N 1
ATOM 776 C CA . PRO A 1 94 ? -2.170 4.736 11.654 1.00 88.94 94 PRO A CA 1
ATOM 777 C C . PRO A 1 94 ? -1.629 4.678 13.094 1.00 88.94 94 PRO A C 1
ATOM 779 O O . PRO A 1 94 ? -0.517 5.138 13.350 1.00 88.94 94 PRO A O 1
ATOM 782 N N . ILE A 1 95 ? -2.392 4.168 14.062 1.00 90.06 95 ILE A N 1
ATOM 783 C CA . ILE A 1 95 ? -1.964 4.189 15.465 1.00 90.06 95 ILE A CA 1
ATOM 784 C C . ILE A 1 95 ? -0.820 3.182 15.703 1.00 90.06 95 ILE A C 1
ATOM 786 O O . ILE A 1 95 ? -0.910 2.044 15.239 1.00 90.06 95 ILE A O 1
ATOM 790 N N . PRO A 1 96 ? 0.250 3.562 16.432 1.00 90.38 96 PRO A N 1
ATOM 791 C CA . PRO A 1 96 ? 1.352 2.657 16.751 1.00 90.38 96 PRO A CA 1
ATOM 792 C C . PRO A 1 96 ? 0.898 1.372 17.455 1.00 90.38 96 PRO A C 1
ATOM 794 O O . PRO A 1 96 ? 0.136 1.415 18.423 1.00 90.38 96 PRO A O 1
ATOM 797 N N . GLU A 1 97 ? 1.454 0.231 17.042 1.00 90.56 97 GLU A N 1
ATOM 798 C CA . GLU A 1 97 ? 1.095 -1.102 17.552 1.00 90.56 97 GLU A CA 1
ATOM 799 C C . GLU A 1 97 ? 1.194 -1.216 19.081 1.00 90.56 97 GLU A C 1
ATOM 801 O O . GLU A 1 97 ? 0.351 -1.846 19.721 1.00 90.56 97 GLU A O 1
ATOM 806 N N . LYS A 1 98 ? 2.182 -0.550 19.692 1.00 90.75 98 LYS A N 1
ATOM 807 C CA . LYS A 1 98 ? 2.357 -0.530 21.151 1.00 90.75 98 LYS A CA 1
ATOM 808 C C . LYS A 1 98 ? 1.126 0.038 21.871 1.00 90.75 98 LYS A C 1
ATOM 810 O O . LYS A 1 98 ? 0.712 -0.515 22.885 1.00 90.75 98 LYS A O 1
ATOM 815 N N . ILE A 1 99 ? 0.535 1.103 21.329 1.00 92.31 99 ILE A N 1
ATOM 816 C CA . ILE A 1 99 ? -0.670 1.737 21.882 1.00 92.31 99 ILE A CA 1
ATOM 817 C C . ILE A 1 99 ? -1.882 0.818 21.672 1.00 92.31 99 ILE A C 1
ATOM 819 O O . ILE A 1 99 ? -2.684 0.621 22.581 1.00 92.31 99 ILE A O 1
ATOM 823 N N . LEU A 1 100 ? -2.001 0.195 20.495 1.00 92.75 100 LEU A N 1
ATOM 824 C CA . LEU A 1 100 ? -3.090 -0.748 20.209 1.00 92.75 100 LEU A CA 1
ATOM 825 C C . LEU A 1 100 ? -3.039 -1.985 21.114 1.00 92.75 100 LEU A C 1
ATOM 827 O O . LEU A 1 100 ? -4.075 -2.456 21.580 1.00 92.75 100 LEU A O 1
ATOM 831 N N . THR A 1 101 ? -1.835 -2.475 21.410 1.00 92.69 101 THR A N 1
ATOM 832 C CA . THR A 1 101 ? -1.604 -3.579 22.351 1.00 92.69 101 THR A CA 1
ATOM 833 C C . THR A 1 101 ? -2.064 -3.205 23.758 1.00 92.69 101 THR A C 1
ATOM 835 O O . THR A 1 101 ? -2.739 -3.992 24.419 1.00 92.69 101 THR A O 1
ATOM 838 N N . GLU A 1 102 ? -1.764 -1.987 24.204 1.00 92.81 102 GLU A N 1
ATOM 839 C CA . GLU A 1 102 ? -2.197 -1.468 25.503 1.00 92.81 102 GLU A CA 1
ATOM 840 C C . GLU A 1 102 ? -3.729 -1.338 25.594 1.00 92.81 102 GLU A C 1
ATOM 842 O O . GLU A 1 102 ? -4.342 -1.757 26.580 1.00 92.81 102 GLU A O 1
ATOM 847 N N . PHE A 1 103 ? -4.387 -0.848 24.539 1.00 92.50 103 PHE A N 1
ATOM 848 C CA . PHE A 1 103 ? -5.851 -0.843 24.469 1.00 92.50 103 PHE A CA 1
ATOM 849 C C . PHE A 1 103 ? -6.444 -2.253 24.523 1.00 92.50 103 PHE A C 1
ATOM 851 O O . PHE A 1 103 ? -7.392 -2.507 25.268 1.00 92.50 103 PHE A O 1
ATOM 858 N N . TYR A 1 104 ? -5.852 -3.196 23.791 1.00 92.62 104 TYR A N 1
ATOM 859 C CA . TYR A 1 104 ? -6.291 -4.587 23.812 1.00 92.62 104 TYR A CA 1
ATOM 860 C C . TYR A 1 104 ? -6.175 -5.206 25.210 1.00 92.62 104 TYR A C 1
ATOM 862 O O . TYR A 1 104 ? -7.078 -5.929 25.647 1.00 92.62 104 TYR A O 1
ATOM 870 N N . GLN A 1 105 ? -5.078 -4.928 25.919 1.00 91.44 105 GLN A N 1
ATOM 871 C CA . GLN A 1 105 ? -4.828 -5.411 27.280 1.00 91.44 105 GLN A CA 1
ATOM 872 C C . GLN A 1 105 ? -5.786 -4.794 28.305 1.00 91.44 105 GLN A C 1
ATOM 874 O O . GLN A 1 105 ? -6.184 -5.478 29.242 1.00 91.44 105 GLN A O 1
ATOM 879 N N . THR A 1 106 ? -6.230 -3.554 28.091 1.00 90.94 106 THR A N 1
ATOM 880 C CA . THR A 1 106 ? -7.206 -2.868 28.960 1.00 90.94 106 THR A CA 1
ATOM 881 C C . THR A 1 106 ? -8.670 -3.216 28.655 1.00 90.94 106 THR A C 1
ATOM 883 O O . THR A 1 106 ? -9.572 -2.684 29.292 1.00 90.94 106 THR A O 1
ATOM 886 N N . GLY A 1 107 ? -8.921 -4.144 27.723 1.00 92.88 107 GLY A N 1
ATOM 887 C CA . GLY A 1 107 ? -10.252 -4.704 27.453 1.00 92.88 107 GLY A CA 1
ATOM 888 C C . GLY A 1 107 ? -10.905 -4.227 26.154 1.00 92.88 107 GLY A C 1
ATOM 889 O O . GLY A 1 107 ? -11.917 -4.794 25.744 1.00 92.88 107 GLY A O 1
ATOM 890 N N . PHE A 1 108 ? -10.308 -3.271 25.441 1.00 94.19 108 PHE A N 1
ATOM 891 C CA . PHE A 1 108 ? -10.819 -2.799 24.153 1.00 94.19 108 PHE A CA 1
ATOM 892 C C . PHE A 1 108 ? -10.384 -3.736 23.022 1.00 94.19 108 PHE A C 1
ATOM 894 O O . PHE A 1 108 ? -9.299 -3.608 22.457 1.00 94.19 108 PHE A O 1
ATOM 901 N N . LYS A 1 109 ? -11.220 -4.730 22.704 1.00 94.69 109 LYS A N 1
ATOM 902 C CA . LYS A 1 109 ? -10.880 -5.792 21.738 1.00 94.69 109 LYS A CA 1
ATOM 903 C C . LYS A 1 109 ? -11.091 -5.397 20.276 1.00 94.69 109 LYS A C 1
ATOM 905 O O . LYS A 1 109 ? -10.375 -5.891 19.406 1.00 94.69 109 LYS A O 1
ATOM 910 N N . THR A 1 110 ? -12.043 -4.510 19.999 1.00 97.69 110 THR A N 1
ATOM 911 C CA . THR A 1 110 ? -12.422 -4.100 18.636 1.00 97.69 110 THR A CA 1
ATOM 912 C C . THR A 1 110 ? -12.269 -2.599 18.433 1.00 97.69 110 THR A C 1
ATOM 914 O O . THR A 1 110 ? -12.329 -1.828 19.394 1.00 97.69 110 THR A O 1
ATOM 917 N N . ILE A 1 111 ? -12.143 -2.154 17.181 1.00 96.81 111 ILE A N 1
ATOM 918 C CA . ILE A 1 111 ? -12.119 -0.720 16.850 1.00 96.81 111 ILE A CA 1
ATOM 919 C C . ILE A 1 111 ? -13.385 -0.025 17.370 1.00 96.81 111 ILE A C 1
ATOM 921 O O . ILE A 1 111 ? -13.314 1.071 17.925 1.00 96.81 111 ILE A O 1
ATOM 925 N N . GLY A 1 112 ? -14.540 -0.685 17.260 1.00 96.44 112 GLY A N 1
ATOM 926 C CA . GLY A 1 112 ? -15.804 -0.179 17.782 1.00 96.44 112 GLY A CA 1
ATOM 927 C C . GLY A 1 112 ? -15.788 0.047 19.295 1.00 96.44 112 GLY A C 1
ATOM 928 O O . GLY A 1 112 ? -16.339 1.045 19.756 1.00 96.44 112 GLY A O 1
ATOM 929 N N . SER A 1 113 ? -15.117 -0.817 20.067 1.00 96.19 113 SER A N 1
ATOM 930 C CA . SER A 1 113 ? -15.032 -0.670 21.528 1.00 96.19 113 SER A CA 1
ATOM 931 C C . SER A 1 113 ? -14.279 0.596 21.960 1.00 96.19 113 SER A C 1
ATOM 933 O O . SER A 1 113 ? -14.681 1.243 22.923 1.00 96.19 113 SER A O 1
ATOM 935 N N . LEU A 1 114 ? -13.271 1.036 21.196 1.00 95.12 114 LEU A N 1
ATOM 936 C CA . LEU A 1 114 ? -12.527 2.272 21.480 1.00 95.12 114 LEU A CA 1
ATOM 937 C C . LEU A 1 114 ? -13.391 3.537 21.421 1.00 95.12 114 LEU A C 1
ATOM 939 O O . LEU A 1 114 ? -13.019 4.565 21.986 1.00 95.12 114 LEU A O 1
ATOM 943 N N . LYS A 1 115 ? -14.550 3.491 20.754 1.00 95.00 115 LYS A N 1
ATOM 944 C CA . LYS A 1 115 ? -15.471 4.635 20.678 1.00 95.00 115 LYS A CA 1
ATOM 945 C C . LYS A 1 115 ? -16.025 5.026 22.051 1.00 95.00 115 LYS A C 1
ATOM 947 O O . LYS A 1 115 ? -16.471 6.158 22.202 1.00 95.00 115 LYS A O 1
ATOM 952 N N . GLN A 1 116 ? -15.992 4.120 23.027 1.00 94.38 116 GLN A N 1
ATOM 953 C CA . GLN A 1 116 ? -16.458 4.372 24.391 1.00 94.38 116 GLN A CA 1
ATOM 954 C C . GLN A 1 116 ? -15.526 5.311 25.170 1.00 94.38 116 GLN A C 1
ATOM 956 O O . GLN A 1 116 ? -15.950 5.900 26.158 1.00 94.38 116 GLN A O 1
ATOM 961 N N . ILE A 1 117 ? -14.274 5.475 24.728 1.00 94.56 117 ILE A N 1
ATOM 962 C CA . ILE A 1 117 ? -13.301 6.321 25.418 1.00 94.56 117 ILE A CA 1
ATOM 963 C C . ILE A 1 117 ? -13.583 7.805 25.093 1.00 94.56 117 ILE A C 1
ATOM 965 O O . ILE A 1 117 ? -13.651 8.161 23.906 1.00 94.56 117 ILE A O 1
ATOM 969 N N . PRO A 1 118 ? -13.732 8.678 26.110 1.00 96.00 118 PRO A N 1
ATOM 970 C CA . PRO A 1 118 ? -13.886 10.119 25.912 1.00 96.00 118 PRO A CA 1
ATOM 971 C C . PRO A 1 118 ? -12.660 10.762 25.253 1.00 96.00 118 PRO A C 1
ATOM 973 O O . PRO A 1 118 ? -11.529 10.284 25.398 1.00 96.00 118 PRO A O 1
ATOM 976 N N . LEU A 1 119 ? -12.879 11.870 24.539 1.00 96.69 119 LEU A N 1
ATOM 977 C CA . LEU A 1 119 ? -11.812 12.602 23.849 1.00 96.69 119 LEU A CA 1
ATOM 978 C C . LEU A 1 119 ? -10.781 13.134 24.846 1.00 96.69 119 LEU A C 1
ATOM 980 O O . LEU A 1 119 ? -9.580 13.009 24.623 1.00 96.69 119 LEU A O 1
ATOM 984 N N . GLU A 1 120 ? -11.257 13.687 25.955 1.00 96.25 120 GLU A N 1
ATOM 985 C CA . GLU A 1 120 ? -10.460 14.291 27.018 1.00 96.25 120 GLU A CA 1
ATOM 986 C C . GLU A 1 120 ? -9.519 13.255 27.635 1.00 96.25 120 GLU A C 1
ATOM 988 O O . GLU A 1 120 ? -8.334 13.524 27.813 1.00 96.25 120 GLU A O 1
ATOM 993 N N . SER A 1 121 ? -10.013 12.035 27.876 1.00 95.12 121 SER A N 1
ATOM 994 C CA . SER A 1 121 ? -9.211 10.930 28.408 1.00 95.12 121 SER A CA 1
ATOM 995 C C . SER A 1 121 ? -8.110 10.495 27.437 1.00 95.12 121 SER A C 1
ATOM 997 O O . SER A 1 121 ? -6.979 10.245 27.858 1.00 95.12 121 SER A O 1
ATOM 999 N N . LEU A 1 122 ? -8.414 10.420 26.136 1.00 93.88 122 LEU A N 1
ATOM 1000 C CA . LEU A 1 122 ? -7.417 10.086 25.115 1.00 93.88 122 LEU A CA 1
ATOM 1001 C C . LEU A 1 122 ? -6.374 11.197 24.961 1.00 93.88 122 LEU A C 1
ATOM 1003 O O . LEU A 1 122 ? -5.182 10.894 24.916 1.00 93.88 122 LEU A O 1
ATOM 1007 N N . LYS A 1 123 ? -6.801 12.465 24.929 1.00 95.50 123 LYS A N 1
ATOM 1008 C CA . LYS A 1 123 ? -5.909 13.631 24.858 1.00 95.50 123 LYS A CA 1
ATOM 1009 C C . LYS A 1 123 ? -4.984 13.712 26.067 1.00 95.50 123 LYS A C 1
ATOM 1011 O O . LYS A 1 123 ? -3.783 13.881 25.892 1.00 95.50 123 LYS A O 1
ATOM 1016 N N . LEU A 1 124 ? -5.517 13.533 27.276 1.00 93.94 124 LEU A N 1
ATOM 1017 C CA . LEU A 1 124 ? -4.731 13.586 28.510 1.00 93.94 124 LEU A CA 1
ATOM 1018 C C . LEU A 1 124 ? -3.619 12.527 28.525 1.00 93.94 124 LEU A C 1
ATOM 1020 O O . LEU A 1 124 ? -2.514 12.797 28.982 1.00 93.94 124 LEU A O 1
ATOM 1024 N N . ARG A 1 125 ? -3.903 11.324 28.011 1.00 92.44 125 ARG A N 1
ATOM 1025 C CA . ARG A 1 125 ? -2.960 10.196 28.038 1.00 92.44 125 ARG A CA 1
ATOM 1026 C C . ARG A 1 125 ? -1.969 10.188 26.875 1.00 92.44 125 ARG A C 1
ATOM 1028 O O . ARG A 1 125 ? -0.823 9.798 27.066 1.00 92.44 125 ARG A O 1
ATOM 1035 N N . LEU A 1 126 ? -2.418 10.530 25.667 1.00 92.88 126 LEU A N 1
ATOM 1036 C CA . LEU A 1 126 ? -1.669 10.315 24.419 1.00 92.88 126 LEU A CA 1
ATOM 1037 C C . LEU A 1 126 ? -1.410 11.609 23.627 1.00 92.88 126 LEU A C 1
ATOM 1039 O O . LEU A 1 126 ? -0.846 11.549 22.534 1.00 92.88 126 LEU A O 1
ATOM 1043 N N . GLY A 1 127 ? -1.839 12.768 24.133 1.00 94.62 127 GLY A N 1
ATOM 1044 C CA . GLY A 1 127 ? -1.709 14.054 23.448 1.00 94.62 127 GLY A CA 1
ATOM 1045 C C . GLY A 1 127 ? -2.427 14.071 22.096 1.00 94.62 127 GLY A C 1
ATOM 1046 O O . GLY A 1 127 ? -3.553 13.585 21.962 1.00 94.62 127 GLY A O 1
ATOM 1047 N N . GLU A 1 128 ? -1.749 14.592 21.073 1.00 93.38 128 GLU A N 1
ATOM 1048 C CA . GLU A 1 128 ? -2.253 14.681 19.693 1.00 93.38 128 GLU A CA 1
ATOM 1049 C C . GLU A 1 128 ? -2.612 13.305 19.102 1.00 93.38 128 GLU A C 1
ATOM 1051 O O . GLU A 1 128 ? -3.608 13.156 18.391 1.00 93.38 128 GLU A O 1
ATOM 1056 N N . ILE A 1 129 ? -1.853 12.254 19.442 1.00 92.44 129 ILE A N 1
ATOM 1057 C CA . ILE A 1 129 ? -2.164 10.883 19.007 1.00 92.44 129 ILE A CA 1
ATOM 1058 C C . ILE A 1 129 ? -3.506 10.435 19.593 1.00 92.44 129 ILE A C 1
ATOM 1060 O O . ILE A 1 129 ? -4.261 9.731 18.924 1.00 92.44 129 ILE A O 1
ATOM 1064 N N . GLY A 1 130 ? -3.832 10.857 20.815 1.00 94.69 130 GLY A N 1
ATOM 1065 C CA . GLY A 1 130 ? -5.114 10.572 21.456 1.00 94.69 130 GLY A CA 1
ATOM 1066 C C . GLY A 1 130 ? -6.292 11.197 20.717 1.00 94.69 130 GLY A C 1
ATOM 1067 O O . GLY A 1 130 ? -7.283 10.518 20.447 1.00 94.69 130 GLY A O 1
ATOM 1068 N N . GLU A 1 131 ? -6.153 12.459 20.315 1.00 95.50 131 GLU A N 1
ATOM 1069 C CA . GLU A 1 131 ? -7.141 13.149 19.480 1.00 95.50 131 GLU A CA 1
ATOM 1070 C C . GLU A 1 131 ? -7.346 12.441 18.140 1.00 95.50 131 GLU A C 1
ATOM 1072 O O . GLU A 1 131 ? -8.471 12.105 17.766 1.00 95.50 131 GLU A O 1
ATOM 1077 N N . ARG A 1 132 ? -6.252 12.114 17.450 1.00 94.62 132 ARG A N 1
ATOM 1078 C CA . ARG A 1 132 ? -6.311 11.357 16.196 1.00 94.62 132 ARG A CA 1
ATOM 1079 C C . ARG A 1 132 ? -6.967 9.989 16.389 1.00 94.62 132 ARG A C 1
ATOM 1081 O O . ARG A 1 132 ? -7.858 9.623 15.627 1.00 94.62 132 ARG A O 1
ATOM 1088 N N . THR A 1 133 ? -6.609 9.265 17.450 1.00 94.62 133 THR A N 1
ATOM 1089 C CA . THR A 1 133 ? -7.206 7.963 17.802 1.00 94.62 133 THR A CA 1
ATOM 1090 C C . THR A 1 133 ? -8.718 8.075 17.991 1.00 94.62 133 THR A C 1
ATOM 1092 O O . THR A 1 133 ? -9.460 7.236 17.475 1.00 94.62 133 THR A O 1
ATOM 1095 N N . TYR A 1 134 ? -9.187 9.126 18.672 1.00 96.69 134 TYR A N 1
ATOM 1096 C CA . TYR A 1 134 ? -10.612 9.387 18.881 1.00 96.69 134 TYR A CA 1
ATOM 1097 C C . TYR A 1 134 ? -11.377 9.529 17.556 1.00 96.69 134 TYR A C 1
ATOM 1099 O O . TYR A 1 134 ? -12.494 9.013 17.419 1.00 96.69 134 TYR A O 1
ATOM 1107 N N . HIS A 1 135 ? -10.785 10.209 16.571 1.00 96.50 135 HIS A N 1
ATOM 1108 C CA . HIS A 1 135 ? -11.368 10.359 15.238 1.00 96.50 135 HIS A CA 1
ATOM 1109 C C . HIS A 1 135 ? -11.287 9.062 14.419 1.00 96.50 135 HIS A C 1
ATOM 1111 O O . HIS A 1 135 ? -12.292 8.643 13.829 1.00 96.50 135 HIS A O 1
ATOM 1117 N N . TYR A 1 136 ? -10.144 8.374 14.442 1.00 95.81 136 TYR A N 1
ATOM 1118 C CA . TYR A 1 136 ? -9.930 7.151 13.670 1.00 95.81 136 TYR A CA 1
ATOM 1119 C C . TYR A 1 136 ? -10.824 5.998 14.121 1.00 95.81 136 TYR A C 1
ATOM 1121 O O . TYR A 1 136 ? -11.416 5.331 13.274 1.00 95.81 136 TYR A O 1
ATOM 1129 N N . CYS A 1 137 ? -11.032 5.791 15.427 1.00 95.56 137 CYS A N 1
ATOM 1130 C CA . CYS A 1 137 ? -11.939 4.734 15.898 1.00 95.56 137 CYS A CA 1
ATOM 1131 C C . CYS A 1 137 ? -13.410 4.992 15.520 1.00 95.56 137 CYS A C 1
ATOM 1133 O O . CYS A 1 137 ? -14.232 4.077 15.505 1.00 95.56 137 CYS A O 1
ATOM 1135 N N . ARG A 1 138 ? -13.745 6.231 15.137 1.00 96.06 138 ARG A N 1
ATOM 1136 C CA . ARG A 1 138 ? -15.045 6.627 14.573 1.00 96.06 138 ARG A CA 1
ATOM 1137 C C . ARG A 1 138 ? -15.064 6.583 13.040 1.00 96.06 138 ARG A C 1
ATOM 1139 O O . ARG A 1 138 ? -16.081 6.921 12.436 1.00 96.06 138 ARG A O 1
ATOM 1146 N N . GLY A 1 139 ? -13.988 6.124 12.402 1.00 94.06 139 GLY A N 1
ATOM 1147 C CA . GLY A 1 139 ? -13.862 6.015 10.949 1.00 94.06 139 GLY A CA 1
ATOM 1148 C C . GLY A 1 139 ? -13.808 7.377 10.259 1.00 94.06 139 GLY A C 1
ATOM 1149 O O . GLY A 1 139 ? -14.379 7.535 9.176 1.00 94.06 139 GLY A O 1
ATOM 1150 N N . ARG A 1 140 ? -13.216 8.381 10.918 1.00 94.12 140 ARG A N 1
ATOM 1151 C CA . ARG A 1 140 ? -12.975 9.721 10.370 1.00 94.12 140 ARG A CA 1
ATOM 1152 C C . ARG A 1 140 ? -11.480 9.878 10.131 1.00 94.12 140 ARG A C 1
ATOM 1154 O O . ARG A 1 140 ? -10.709 9.672 11.056 1.00 94.12 140 ARG A O 1
ATOM 1161 N N . SER A 1 141 ? -11.099 10.228 8.911 1.00 90.56 141 SER A N 1
ATOM 1162 C CA . SER A 1 141 ? -9.727 10.549 8.533 1.00 90.56 141 SER A CA 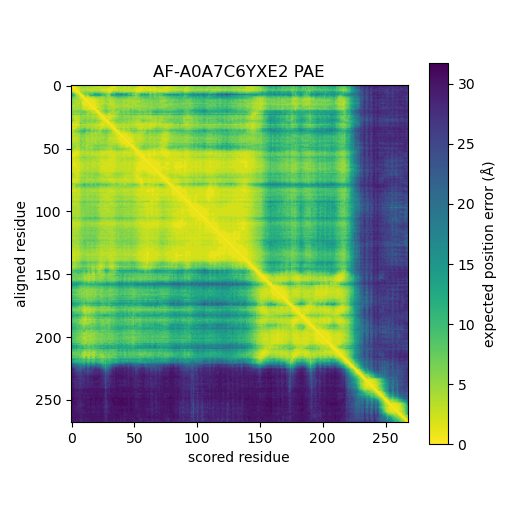1
ATOM 1163 C C . SER A 1 141 ? -9.776 11.682 7.518 1.00 90.56 141 SER A C 1
ATOM 1165 O O . SER A 1 141 ? -10.613 11.668 6.617 1.00 90.56 141 SER A O 1
ATOM 1167 N N . ASP A 1 142 ? -8.902 12.654 7.715 1.00 84.69 142 ASP A N 1
ATOM 1168 C CA . ASP A 1 142 ? -8.649 13.825 6.879 1.00 84.69 142 ASP A CA 1
ATOM 1169 C C . ASP A 1 142 ? -7.431 13.622 5.966 1.00 84.69 142 ASP A C 1
ATOM 1171 O O . ASP A 1 142 ? -6.951 14.567 5.347 1.00 84.69 142 ASP A O 1
ATOM 1175 N N . GLN A 1 143 ? -6.923 12.388 5.864 1.00 83.25 143 GLN A N 1
ATOM 1176 C CA . GLN A 1 143 ? -5.762 12.090 5.039 1.00 83.25 143 GLN A CA 1
ATOM 1177 C C . GLN A 1 143 ? -6.051 12.405 3.568 1.00 83.25 143 GLN A C 1
ATOM 1179 O O . GLN A 1 143 ? -6.951 11.833 2.947 1.00 83.25 143 GLN A O 1
ATOM 1184 N N . ILE A 1 144 ? -5.221 13.273 3.001 1.00 82.88 144 ILE A N 1
ATOM 1185 C CA . ILE A 1 144 ? -5.220 13.608 1.580 1.00 82.88 144 ILE A CA 1
ATOM 1186 C C . ILE A 1 144 ? -4.116 12.791 0.907 1.00 82.88 144 ILE A C 1
ATOM 1188 O O . ILE A 1 144 ? -2.991 12.732 1.401 1.00 82.88 144 ILE A O 1
ATOM 1192 N N . ILE A 1 145 ? -4.436 12.158 -0.222 1.00 82.19 145 ILE A N 1
ATOM 1193 C CA . ILE A 1 145 ? -3.430 11.536 -1.088 1.00 82.19 145 ILE A CA 1
ATOM 1194 C C . ILE A 1 145 ? -2.886 12.636 -2.008 1.00 82.19 145 ILE A C 1
ATOM 1196 O O . ILE A 1 145 ? -3.669 13.184 -2.794 1.00 82.19 145 ILE A O 1
ATOM 1200 N N . PRO A 1 146 ? -1.597 13.003 -1.901 1.00 75.69 146 PRO A N 1
ATOM 1201 C CA . PRO A 1 146 ? -1.035 14.072 -2.712 1.00 75.69 146 PRO A CA 1
ATOM 1202 C C . PRO A 1 146 ? -0.972 13.671 -4.191 1.00 75.69 146 PRO A C 1
ATOM 1204 O O . PRO A 1 146 ? -0.891 12.494 -4.540 1.00 75.69 146 PRO A O 1
ATOM 1207 N N . LEU A 1 147 ? -1.000 14.677 -5.065 1.00 74.19 147 LEU A N 1
ATOM 1208 C CA . LEU A 1 147 ? -0.746 14.511 -6.493 1.00 74.19 147 LEU A CA 1
ATOM 1209 C C . LEU A 1 147 ? 0.772 14.532 -6.719 1.00 74.19 147 LEU A C 1
ATOM 1211 O O . LEU A 1 147 ? 1.349 15.578 -7.004 1.00 74.19 147 LEU A O 1
ATOM 1215 N N . THR A 1 148 ? 1.427 13.392 -6.534 1.00 68.38 148 THR A N 1
ATOM 1216 C CA . THR A 1 148 ? 2.871 13.240 -6.765 1.00 68.38 148 THR A CA 1
ATOM 1217 C C . THR A 1 148 ? 3.106 12.181 -7.825 1.00 68.38 148 THR A C 1
ATOM 1219 O O . THR A 1 148 ? 2.587 11.076 -7.696 1.00 68.38 148 THR A O 1
ATOM 1222 N N . VAL A 1 149 ? 3.883 12.506 -8.863 1.00 71.44 149 VAL A N 1
ATOM 1223 C CA . VAL A 1 149 ? 4.348 11.520 -9.849 1.00 71.44 149 VAL A CA 1
ATOM 1224 C C . VAL A 1 149 ? 5.417 10.663 -9.164 1.00 71.44 149 VAL A C 1
ATOM 1226 O O . VAL A 1 149 ? 6.463 11.206 -8.817 1.00 71.44 149 VAL A O 1
ATOM 1229 N N . PRO A 1 150 ? 5.188 9.361 -8.919 1.00 72.69 150 PRO A N 1
ATOM 1230 C CA . PRO A 1 150 ? 6.141 8.525 -8.186 1.00 72.69 150 PRO A CA 1
ATOM 1231 C C . PRO A 1 150 ? 7.244 7.954 -9.097 1.00 72.69 150 PRO A C 1
ATOM 1233 O O . PRO A 1 150 ? 7.943 7.016 -8.719 1.00 72.69 150 PRO A O 1
ATOM 1236 N N . PHE A 1 151 ? 7.372 8.465 -10.324 1.00 79.69 151 PHE A N 1
ATOM 1237 C CA . PHE A 1 151 ? 8.342 7.981 -11.294 1.00 79.69 151 PHE A CA 1
ATOM 1238 C C . PHE A 1 151 ? 8.835 9.075 -12.237 1.00 79.69 151 PHE A C 1
ATOM 1240 O O . PHE A 1 151 ? 8.164 10.077 -12.480 1.00 79.69 151 PHE A O 1
ATOM 1247 N N . PHE A 1 152 ? 9.994 8.814 -12.830 1.00 80.25 152 PHE A N 1
ATOM 1248 C CA . PHE A 1 152 ? 10.545 9.569 -13.942 1.00 80.25 152 PHE A CA 1
ATOM 1249 C C . PHE A 1 152 ? 10.456 8.730 -15.213 1.00 80.25 152 PHE A C 1
ATOM 1251 O O . PHE A 1 152 ? 10.850 7.563 -15.228 1.00 80.25 152 PHE A O 1
ATOM 1258 N N . GLU A 1 153 ? 9.952 9.327 -16.288 1.00 85.81 153 GLU A N 1
ATOM 1259 C CA . GLU A 1 153 ? 9.890 8.698 -17.605 1.00 85.81 153 GLU A CA 1
ATOM 1260 C C . GLU A 1 153 ? 10.991 9.259 -18.508 1.00 85.81 153 GLU A C 1
ATOM 1262 O O . GLU A 1 153 ? 11.151 10.474 -18.649 1.00 85.81 153 GLU A O 1
ATOM 1267 N N . LYS A 1 154 ? 11.760 8.368 -19.140 1.00 85.50 154 LYS A N 1
ATOM 1268 C CA . LYS A 1 154 ? 12.802 8.729 -20.101 1.00 85.50 154 LYS A CA 1
ATOM 1269 C C . LYS A 1 154 ? 12.605 7.977 -21.408 1.00 85.50 154 LYS A C 1
ATOM 1271 O O . LYS A 1 154 ? 12.727 6.755 -21.469 1.00 85.50 154 LYS A O 1
ATOM 1276 N N . HIS A 1 155 ? 12.369 8.730 -22.479 1.00 88.06 155 HIS A N 1
ATOM 1277 C CA . HIS A 1 155 ? 12.294 8.187 -23.833 1.00 88.06 155 HIS A CA 1
ATOM 1278 C C . HIS A 1 155 ? 13.676 8.190 -24.485 1.00 88.06 155 HIS A C 1
ATOM 1280 O O . HIS A 1 155 ? 14.282 9.241 -24.699 1.00 88.06 155 HIS A O 1
ATOM 1286 N N . LEU A 1 156 ? 14.163 7.012 -24.861 1.00 85.12 156 LEU A N 1
ATOM 1287 C CA . LEU A 1 156 ? 15.416 6.842 -25.584 1.00 85.12 156 LEU A CA 1
ATOM 1288 C C . LEU A 1 156 ? 15.109 6.528 -27.052 1.00 85.12 156 LEU A C 1
ATOM 1290 O O . LEU A 1 156 ? 14.606 5.457 -27.389 1.00 85.12 156 LEU A O 1
ATOM 1294 N N . LYS A 1 157 ? 15.447 7.469 -27.940 1.00 84.06 157 LYS A N 1
ATOM 1295 C CA . LYS A 1 157 ? 15.392 7.292 -29.408 1.00 84.06 157 LYS A CA 1
ATOM 1296 C C . LYS A 1 157 ? 16.716 6.781 -29.998 1.00 84.06 157 LYS A C 1
ATOM 1298 O O . LYS A 1 157 ? 16.848 6.644 -31.211 1.00 84.06 157 LYS A O 1
ATOM 1303 N N . GLN A 1 158 ? 17.716 6.548 -29.148 1.00 80.00 158 GLN A N 1
ATOM 1304 C CA . GLN A 1 158 ? 19.050 6.124 -29.558 1.00 80.00 158 GLN A CA 1
ATOM 1305 C C . GLN A 1 158 ? 19.040 4.644 -29.965 1.00 80.00 158 GLN A C 1
ATOM 1307 O O . GLN A 1 158 ? 18.653 3.787 -29.170 1.00 80.00 158 GLN A O 1
ATOM 1312 N N . LYS A 1 159 ? 19.492 4.354 -31.190 1.00 77.69 159 LYS A N 1
ATOM 1313 C CA . LYS A 1 159 ? 19.661 2.985 -31.708 1.00 77.69 159 LYS A CA 1
ATOM 1314 C C . LYS A 1 159 ? 21.012 2.387 -31.310 1.00 77.69 159 LYS A C 1
ATOM 1316 O O . LYS A 1 159 ? 21.206 1.191 -31.384 1.00 77.69 159 LYS A O 1
ATOM 1321 N N . ASP A 1 160 ? 21.969 3.192 -30.880 1.00 87.38 160 ASP A N 1
ATOM 1322 C CA . ASP A 1 160 ? 23.254 2.676 -30.416 1.00 87.38 160 ASP A CA 1
ATOM 1323 C C . ASP A 1 160 ? 23.165 2.242 -28.940 1.00 87.38 160 ASP A C 1
ATOM 1325 O O . ASP A 1 160 ? 23.132 3.087 -28.039 1.00 87.38 160 ASP A O 1
ATOM 1329 N N . TRP A 1 161 ? 23.074 0.932 -28.675 1.00 84.94 161 TRP A N 1
ATOM 1330 C CA . TRP A 1 161 ? 22.833 0.417 -27.319 1.00 84.94 161 TRP A CA 1
ATOM 1331 C C . TRP A 1 161 ? 23.898 0.807 -26.272 1.00 84.94 161 TRP A C 1
ATOM 1333 O O . TRP A 1 161 ? 23.495 1.085 -25.142 1.00 84.94 161 TRP A O 1
ATOM 1343 N N . PRO A 1 162 ? 25.209 0.914 -26.578 1.00 89.69 162 PRO A N 1
ATOM 1344 C CA . PRO A 1 162 ? 26.204 1.417 -25.632 1.00 89.69 162 PRO A CA 1
ATOM 1345 C C . PRO A 1 162 ? 25.967 2.885 -25.256 1.00 89.69 162 PRO A C 1
ATOM 1347 O O . PRO A 1 162 ? 26.079 3.247 -24.087 1.00 89.69 162 PRO A O 1
ATOM 1350 N N . LYS A 1 163 ? 25.566 3.737 -26.211 1.00 89.38 163 LYS A N 1
ATOM 1351 C CA . LYS A 1 163 ? 25.193 5.133 -25.911 1.00 89.38 163 LYS A CA 1
ATOM 1352 C C . LYS A 1 163 ? 23.906 5.207 -25.092 1.00 89.38 163 LYS A C 1
ATOM 1354 O O . LYS A 1 163 ? 23.808 6.026 -24.183 1.00 89.38 163 LYS A O 1
ATOM 1359 N N . ALA A 1 164 ? 22.927 4.353 -25.392 1.00 87.44 164 ALA A N 1
ATOM 1360 C CA . ALA A 1 164 ? 21.696 4.259 -24.610 1.00 87.44 164 ALA A CA 1
ATOM 1361 C C . ALA A 1 164 ? 21.969 3.808 -23.163 1.00 87.44 164 ALA A C 1
ATOM 1363 O O . ALA A 1 164 ? 21.372 4.354 -22.240 1.00 87.44 164 ALA A O 1
ATOM 1364 N N . LEU A 1 165 ? 22.900 2.867 -22.965 1.00 89.12 165 LEU A N 1
ATOM 1365 C CA . LEU A 1 165 ? 23.338 2.402 -21.647 1.00 89.12 165 LEU A CA 1
ATOM 1366 C C . LEU A 1 165 ? 23.911 3.543 -20.804 1.00 89.12 165 LEU A C 1
ATOM 1368 O O . LEU A 1 165 ? 23.500 3.704 -19.658 1.00 89.12 165 LEU A O 1
ATOM 1372 N N . LEU A 1 166 ? 24.817 4.340 -21.377 1.00 88.56 166 LEU A N 1
ATOM 1373 C CA . LEU A 1 166 ? 25.444 5.464 -20.681 1.00 88.56 166 LEU A CA 1
ATOM 1374 C C . LEU A 1 166 ? 24.405 6.519 -20.274 1.00 88.56 166 LEU A C 1
ATOM 1376 O O . LEU A 1 166 ? 24.301 6.858 -19.099 1.00 88.56 166 LEU A O 1
ATOM 1380 N N . LEU A 1 167 ? 23.549 6.931 -21.217 1.00 87.81 167 LEU A N 1
ATOM 1381 C CA . LEU A 1 167 ? 22.469 7.887 -20.952 1.00 87.81 167 LEU A CA 1
ATOM 1382 C C . LEU A 1 167 ? 21.485 7.395 -19.891 1.00 87.81 167 LEU A C 1
ATOM 1384 O O . LEU A 1 167 ? 20.951 8.201 -19.131 1.00 87.81 167 LEU A O 1
ATOM 1388 N N . LEU A 1 168 ? 21.177 6.098 -19.880 1.00 86.56 168 LEU A N 1
ATOM 1389 C CA . LEU A 1 168 ? 20.283 5.514 -18.889 1.00 86.56 168 LEU A CA 1
ATOM 1390 C C . LEU A 1 168 ? 20.946 5.524 -17.512 1.00 86.56 168 LEU A C 1
ATOM 1392 O O . LEU A 1 168 ? 20.334 5.999 -16.560 1.00 86.56 168 LEU A O 1
ATOM 1396 N N . TYR A 1 169 ? 22.198 5.069 -17.432 1.00 85.62 169 TYR A N 1
ATOM 1397 C CA . TYR A 1 169 ? 22.958 4.981 -16.189 1.00 85.62 169 TYR A CA 1
ATOM 1398 C C . TYR A 1 169 ? 23.123 6.341 -15.500 1.00 85.62 169 TYR A C 1
ATOM 1400 O O . TYR A 1 169 ? 22.875 6.443 -14.304 1.00 85.62 169 TYR A O 1
ATOM 1408 N N . GLU A 1 170 ? 23.436 7.395 -16.256 1.00 85.56 170 GLU A N 1
ATOM 1409 C CA . GLU A 1 170 ? 23.578 8.764 -15.731 1.00 85.56 170 GLU A CA 1
ATOM 1410 C C . GLU A 1 170 ? 22.279 9.347 -15.156 1.00 85.56 170 GLU A C 1
ATOM 1412 O O . GLU A 1 170 ? 22.319 10.257 -14.334 1.00 85.56 170 GLU A O 1
ATOM 1417 N N . SER A 1 171 ? 21.118 8.843 -15.584 1.00 83.00 171 SER A N 1
ATOM 1418 C CA . SER A 1 171 ? 19.815 9.325 -15.109 1.00 83.00 171 SER A CA 1
ATOM 1419 C C . SER A 1 171 ? 19.205 8.518 -13.969 1.00 83.00 171 SER A C 1
ATOM 1421 O O . SER A 1 171 ? 18.117 8.867 -13.519 1.00 83.00 171 SER A O 1
ATOM 1423 N N . LEU A 1 172 ? 19.840 7.427 -13.531 1.00 81.88 172 LEU A N 1
ATOM 1424 C CA . LEU A 1 172 ? 19.256 6.566 -12.507 1.00 81.88 172 LEU A CA 1
ATOM 1425 C C . LEU A 1 172 ? 19.478 7.152 -11.103 1.00 81.88 172 LEU A C 1
ATOM 1427 O O . LEU A 1 172 ? 20.625 7.377 -10.713 1.00 81.88 172 LEU A O 1
ATOM 1431 N N . PRO A 1 173 ? 18.412 7.343 -10.305 1.00 75.06 173 PRO A N 1
ATOM 1432 C CA . PRO A 1 173 ? 18.547 7.605 -8.884 1.00 75.06 173 PRO A CA 1
ATOM 1433 C C . PRO A 1 173 ? 19.150 6.385 -8.182 1.00 75.06 173 PRO A C 1
ATOM 1435 O O . PRO A 1 173 ? 18.995 5.242 -8.619 1.00 75.06 173 PRO A O 1
ATOM 1438 N N . SER A 1 174 ? 19.785 6.622 -7.036 1.00 67.94 174 SER A N 1
ATOM 1439 C CA . SER A 1 174 ? 20.396 5.573 -6.211 1.00 67.94 174 SER A CA 1
ATOM 1440 C C . SER A 1 174 ? 19.385 4.562 -5.647 1.00 67.94 174 SER A C 1
ATOM 1442 O O . SER A 1 174 ? 19.771 3.466 -5.240 1.00 67.94 174 SER A O 1
ATOM 1444 N N . THR A 1 175 ? 18.090 4.896 -5.630 1.00 67.12 175 THR A N 1
ATOM 1445 C CA . THR A 1 175 ? 17.032 4.076 -5.024 1.00 67.12 175 THR A CA 1
ATOM 1446 C C . THR A 1 175 ? 15.790 3.949 -5.906 1.00 67.12 175 THR A C 1
ATOM 1448 O O . THR A 1 175 ? 14.703 4.373 -5.521 1.00 67.12 175 THR A O 1
ATOM 1451 N N . ALA A 1 176 ? 15.935 3.353 -7.089 1.00 73.69 176 ALA A N 1
ATOM 1452 C CA . ALA A 1 176 ? 14.822 3.178 -8.022 1.00 73.69 176 ALA A CA 1
ATOM 1453 C C . ALA A 1 176 ? 14.606 1.719 -8.431 1.00 73.69 176 ALA A C 1
ATOM 1455 O O . ALA A 1 176 ? 15.558 0.951 -8.537 1.00 73.69 176 ALA A O 1
ATOM 1456 N N . ASN A 1 177 ? 13.359 1.348 -8.719 1.00 81.50 177 ASN A N 1
ATOM 1457 C CA . ASN A 1 177 ? 13.068 0.207 -9.587 1.00 81.50 177 ASN A CA 1
ATOM 1458 C C . ASN A 1 177 ? 12.981 0.706 -11.036 1.00 81.50 177 ASN A C 1
ATOM 1460 O O . ASN A 1 177 ? 12.559 1.834 -11.279 1.00 81.50 177 ASN A O 1
ATOM 1464 N N . LEU A 1 178 ? 13.376 -0.122 -12.000 1.00 85.81 178 LEU A N 1
ATOM 1465 C CA . LEU A 1 178 ? 13.441 0.271 -13.404 1.00 85.81 178 LEU A CA 1
ATOM 1466 C C . LEU A 1 178 ? 12.598 -0.664 -14.265 1.00 85.81 178 LEU A C 1
ATOM 1468 O O . LEU A 1 178 ? 12.818 -1.872 -14.276 1.00 85.81 178 LEU A O 1
ATOM 1472 N N . TRP A 1 179 ? 11.675 -0.101 -15.034 1.00 88.50 179 TRP A N 1
ATOM 1473 C CA . TRP A 1 179 ? 10.947 -0.810 -16.080 1.00 88.50 179 TRP A CA 1
ATOM 1474 C C . TRP A 1 179 ? 11.356 -0.258 -17.439 1.00 88.50 179 TRP A C 1
ATOM 1476 O O . TRP A 1 179 ? 11.238 0.940 -17.687 1.00 88.50 179 TRP A O 1
ATOM 1486 N N . ILE A 1 180 ? 11.878 -1.123 -18.308 1.00 87.94 180 ILE A N 1
ATOM 1487 C CA . ILE A 1 180 ? 12.281 -0.754 -19.665 1.00 87.94 180 ILE A CA 1
ATOM 1488 C C . ILE A 1 180 ? 11.378 -1.491 -20.643 1.00 87.94 180 ILE A C 1
ATOM 1490 O O . ILE A 1 180 ? 11.326 -2.721 -20.628 1.00 87.94 180 ILE A O 1
ATOM 1494 N N . SER A 1 181 ? 10.709 -0.746 -21.518 1.00 88.31 181 SER A N 1
ATOM 1495 C CA . SER A 1 181 ? 9.840 -1.305 -22.550 1.00 88.31 181 SER A CA 1
ATOM 1496 C C . SER A 1 181 ? 10.265 -0.865 -23.947 1.00 88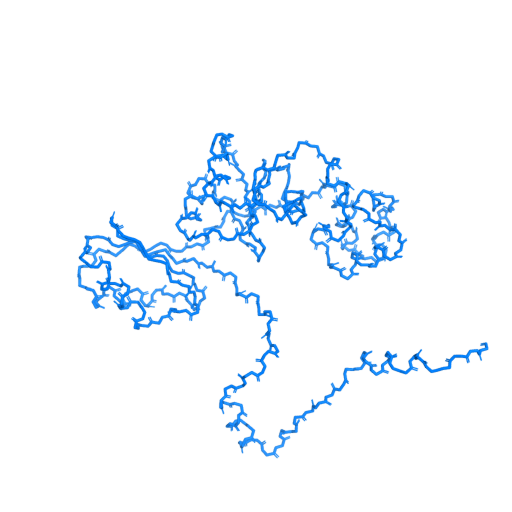.31 181 SER A C 1
ATOM 1498 O O . SER A 1 181 ? 10.601 0.299 -24.174 1.00 88.31 181 SER A O 1
ATOM 1500 N N . SER A 1 182 ? 10.214 -1.805 -24.888 1.00 88.56 182 SER A N 1
ATOM 1501 C CA . SER A 1 182 ? 10.123 -1.564 -26.328 1.00 88.56 182 SER A CA 1
ATOM 1502 C C . SER A 1 182 ? 8.677 -1.795 -26.793 1.00 88.56 182 SER A C 1
ATOM 1504 O O . SER A 1 182 ? 7.792 -2.040 -25.972 1.00 88.56 182 SER A O 1
ATOM 1506 N N . LEU A 1 183 ? 8.425 -1.716 -28.104 1.00 83.69 183 LEU A N 1
ATOM 1507 C CA . LEU A 1 183 ? 7.106 -2.009 -28.684 1.00 83.69 183 LEU A CA 1
ATOM 1508 C C . LEU A 1 183 ? 6.676 -3.474 -28.500 1.00 83.69 183 LEU A C 1
ATOM 1510 O O . LEU A 1 183 ? 5.484 -3.754 -28.460 1.00 83.69 183 LEU A O 1
ATOM 1514 N N . GLU A 1 184 ? 7.631 -4.401 -28.404 1.00 84.31 184 GLU A N 1
ATOM 1515 C CA . GLU A 1 184 ? 7.356 -5.846 -28.412 1.00 84.31 184 GLU A CA 1
ATOM 1516 C C . GLU A 1 184 ? 7.634 -6.526 -27.069 1.00 84.31 184 GLU A C 1
ATOM 1518 O O . GLU A 1 184 ? 7.100 -7.599 -26.791 1.00 84.31 184 GLU A O 1
ATOM 1523 N N . LYS A 1 185 ? 8.520 -5.952 -26.249 1.00 88.44 185 LYS A N 1
ATOM 1524 C CA . LYS A 1 185 ? 9.035 -6.592 -25.036 1.00 88.44 185 LYS A CA 1
ATOM 1525 C C . LYS A 1 185 ? 9.205 -5.575 -23.926 1.00 88.44 185 LYS A C 1
ATOM 1527 O O . LYS A 1 185 ? 9.588 -4.436 -24.176 1.00 88.44 185 LYS A O 1
ATOM 1532 N N . SER A 1 186 ? 9.022 -6.020 -22.691 1.00 89.38 186 SER A N 1
ATOM 1533 C CA . SER A 1 186 ? 9.315 -5.221 -21.509 1.00 89.38 186 SER A CA 1
ATOM 1534 C C . SER A 1 186 ? 10.069 -6.044 -20.468 1.00 89.38 186 SER A C 1
ATOM 1536 O O . SER A 1 186 ? 9.938 -7.268 -20.403 1.00 89.38 186 SER A O 1
ATOM 1538 N N . ILE A 1 187 ? 10.937 -5.382 -19.705 1.00 88.94 187 ILE A N 1
ATOM 1539 C CA . ILE A 1 187 ? 11.758 -6.001 -18.664 1.00 88.94 187 ILE A CA 1
ATOM 1540 C C . ILE A 1 187 ? 11.742 -5.107 -17.427 1.00 88.94 187 ILE A C 1
ATOM 1542 O O . ILE A 1 187 ? 12.017 -3.910 -17.501 1.00 88.94 187 ILE A O 1
ATOM 1546 N N . GLU A 1 188 ? 11.454 -5.715 -16.279 1.00 88.38 188 GLU A N 1
ATOM 1547 C CA . GLU A 1 188 ? 11.541 -5.084 -14.964 1.00 88.38 188 GLU A CA 1
ATOM 1548 C C . GLU A 1 188 ? 12.856 -5.464 -14.268 1.00 88.38 188 GLU A C 1
ATOM 1550 O O . GLU A 1 188 ? 13.246 -6.634 -14.211 1.00 88.38 188 GLU A O 1
ATOM 1555 N N . ILE A 1 189 ? 13.528 -4.467 -13.697 1.00 84.19 189 ILE A N 1
ATOM 1556 C CA . ILE A 1 189 ? 14.748 -4.600 -12.909 1.00 84.19 189 ILE A CA 1
ATOM 1557 C C . ILE A 1 189 ? 14.495 -4.002 -11.526 1.00 84.19 189 ILE A C 1
ATOM 1559 O O . ILE A 1 189 ? 14.207 -2.816 -11.375 1.00 84.19 189 ILE A O 1
ATOM 1563 N N . LYS A 1 190 ? 14.644 -4.837 -10.496 1.00 82.00 190 LYS A N 1
ATOM 1564 C CA . LYS A 1 190 ? 14.512 -4.416 -9.098 1.00 82.00 190 LYS A CA 1
ATOM 1565 C C . LYS A 1 190 ? 15.723 -3.602 -8.647 1.00 82.00 190 LYS A C 1
ATOM 1567 O O . LYS A 1 190 ? 16.841 -3.901 -9.065 1.00 82.00 190 LYS A O 1
ATOM 1572 N N . GLN A 1 191 ? 15.508 -2.667 -7.725 1.00 79.06 191 GLN A N 1
ATOM 1573 C CA . GLN A 1 191 ? 16.500 -1.745 -7.162 1.00 79.06 191 GLN A CA 1
ATOM 1574 C C . GLN A 1 191 ? 17.818 -2.427 -6.776 1.00 79.06 191 GLN A C 1
ATOM 1576 O O . GLN A 1 191 ? 18.892 -1.966 -7.142 1.00 79.06 191 GLN A O 1
ATOM 1581 N N . ASN A 1 192 ? 17.752 -3.579 -6.106 1.00 76.12 192 ASN A N 1
ATOM 1582 C CA . ASN A 1 192 ? 18.931 -4.323 -5.651 1.00 76.12 192 ASN A CA 1
ATOM 1583 C C . ASN A 1 192 ? 19.710 -5.054 -6.762 1.00 76.12 192 ASN A C 1
ATOM 1585 O O . ASN A 1 192 ? 20.716 -5.699 -6.480 1.00 76.12 192 ASN A O 1
ATOM 1589 N N . LYS A 1 193 ? 19.235 -5.013 -8.009 1.00 79.81 193 LYS A N 1
ATOM 1590 C CA . LYS A 1 193 ? 19.852 -5.675 -9.170 1.00 79.81 193 LYS A CA 1
ATOM 1591 C C . LYS A 1 193 ? 20.307 -4.690 -10.245 1.00 79.81 193 LYS A C 1
ATOM 1593 O O . LYS A 1 193 ? 20.819 -5.126 -11.282 1.00 79.81 193 LYS A O 1
ATOM 1598 N N . ILE A 1 194 ? 20.118 -3.388 -10.027 1.00 80.69 194 ILE A N 1
ATOM 1599 C CA . ILE A 1 194 ? 20.531 -2.358 -10.977 1.00 80.69 194 ILE A CA 1
ATOM 1600 C C . ILE A 1 194 ? 22.054 -2.228 -10.932 1.00 80.69 194 ILE A C 1
ATOM 1602 O O . ILE A 1 194 ? 22.644 -1.839 -9.932 1.00 80.69 194 ILE A O 1
ATOM 1606 N N . GLY A 1 195 ? 22.689 -2.568 -12.049 1.00 83.38 195 GLY A N 1
ATOM 1607 C CA . GLY A 1 195 ? 24.120 -2.410 -12.275 1.00 83.38 195 GLY A CA 1
ATOM 1608 C C . GLY A 1 195 ? 24.412 -2.418 -13.771 1.00 83.38 195 GLY A C 1
ATOM 1609 O O . GLY A 1 195 ? 23.593 -2.901 -14.557 1.00 83.38 195 GLY A O 1
ATOM 1610 N N . ILE A 1 196 ? 25.581 -1.908 -14.170 1.00 85.06 196 ILE A N 1
ATOM 1611 C CA . ILE A 1 196 ? 25.957 -1.728 -15.586 1.00 85.06 196 ILE A CA 1
ATOM 1612 C C . ILE A 1 196 ? 25.758 -3.015 -16.401 1.00 85.06 196 ILE A C 1
ATOM 1614 O O . ILE A 1 196 ? 25.110 -2.981 -17.443 1.00 85.06 196 ILE A O 1
ATOM 1618 N N . LYS A 1 197 ? 26.221 -4.168 -15.897 1.00 86.69 197 LYS A N 1
ATOM 1619 C CA . LYS A 1 197 ? 26.070 -5.467 -16.583 1.00 86.69 197 LYS A CA 1
ATOM 1620 C C . LYS A 1 197 ? 24.607 -5.900 -16.734 1.00 86.69 197 LYS A C 1
ATOM 1622 O O . LYS A 1 197 ? 24.231 -6.466 -17.759 1.00 86.69 197 LYS A O 1
ATOM 1627 N N . THR A 1 198 ? 23.773 -5.646 -15.723 1.00 88.12 198 THR A N 1
ATOM 1628 C CA . THR A 1 198 ? 22.338 -5.970 -15.770 1.00 88.12 198 THR A CA 1
ATOM 1629 C C . THR A 1 198 ? 21.626 -5.106 -16.806 1.00 88.12 198 THR A C 1
ATOM 1631 O O . THR A 1 198 ? 20.839 -5.621 -17.602 1.00 88.12 198 THR A O 1
ATOM 1634 N N . LEU A 1 199 ? 21.926 -3.805 -16.831 1.00 88.38 199 LEU A N 1
ATOM 1635 C CA . LEU A 1 199 ? 21.372 -2.865 -17.805 1.00 88.38 199 LEU A CA 1
ATOM 1636 C C . LEU A 1 199 ? 21.815 -3.215 -19.225 1.00 88.38 199 LEU A C 1
ATOM 1638 O O . LEU A 1 199 ? 20.979 -3.297 -20.119 1.00 88.38 199 LEU A O 1
ATOM 1642 N N . GLU A 1 200 ? 23.098 -3.511 -19.423 1.00 90.69 200 GLU A N 1
ATOM 1643 C CA . GLU A 1 200 ? 23.639 -3.961 -20.705 1.00 90.69 200 GLU A CA 1
ATOM 1644 C C . GLU A 1 200 ? 22.914 -5.211 -21.220 1.00 90.69 200 GLU A C 1
ATOM 1646 O O . GLU A 1 200 ? 22.451 -5.236 -22.361 1.00 90.69 200 GLU A O 1
ATOM 1651 N N . ARG A 1 201 ? 22.769 -6.243 -20.377 1.00 91.19 201 ARG A N 1
ATOM 1652 C CA . ARG A 1 201 ? 22.039 -7.467 -20.736 1.00 91.19 201 ARG A CA 1
ATOM 1653 C C . ARG A 1 201 ? 20.582 -7.170 -21.083 1.00 91.19 201 ARG A C 1
ATOM 1655 O O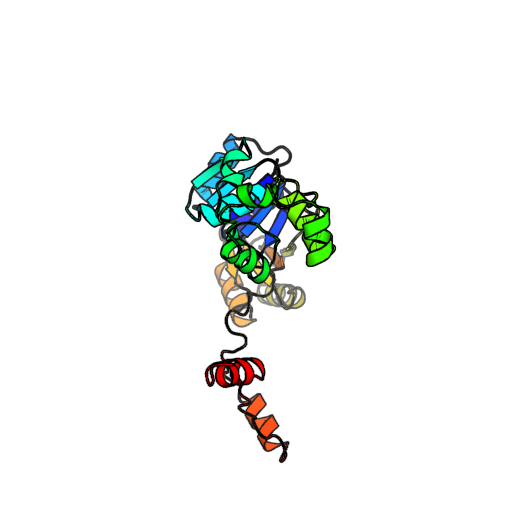 . ARG A 1 201 ? 20.056 -7.743 -22.035 1.00 91.19 201 ARG A O 1
ATOM 1662 N N . THR A 1 202 ? 19.938 -6.294 -20.318 1.00 90.06 202 THR A N 1
ATOM 1663 C CA . THR A 1 202 ? 18.537 -5.909 -20.529 1.00 90.06 202 THR A CA 1
ATOM 1664 C C . THR A 1 202 ? 18.365 -5.220 -21.873 1.00 90.06 202 THR A C 1
ATOM 1666 O O . THR A 1 202 ? 17.540 -5.650 -22.673 1.00 90.06 202 THR A O 1
ATOM 1669 N N . LEU A 1 203 ? 19.206 -4.225 -22.160 1.00 90.06 203 LEU A N 1
ATOM 1670 C CA . LEU A 1 203 ? 19.237 -3.551 -23.450 1.00 90.06 203 LEU A CA 1
ATOM 1671 C C . LEU A 1 203 ? 19.454 -4.576 -24.566 1.00 90.06 203 LEU A C 1
ATOM 1673 O O . LEU A 1 203 ? 18.575 -4.746 -25.397 1.00 90.06 203 LEU A O 1
ATOM 1677 N N . LYS A 1 204 ? 20.516 -5.386 -24.525 1.00 90.19 204 LYS A N 1
ATOM 1678 C CA . LYS A 1 204 ? 20.755 -6.441 -25.532 1.00 90.19 204 LYS A CA 1
ATOM 1679 C C . LYS A 1 204 ? 19.562 -7.384 -25.743 1.00 90.19 204 LYS A C 1
ATOM 1681 O O . LYS A 1 204 ? 19.346 -7.832 -26.861 1.00 90.19 204 LYS A O 1
ATOM 1686 N N . THR A 1 205 ? 18.778 -7.665 -24.702 1.00 91.00 205 THR A N 1
ATOM 1687 C CA . THR A 1 205 ? 17.578 -8.520 -24.789 1.00 91.00 205 THR A CA 1
ATOM 1688 C C . THR A 1 205 ? 16.405 -7.827 -25.494 1.00 91.00 205 THR A C 1
ATOM 1690 O O . THR A 1 205 ? 15.627 -8.479 -26.193 1.00 91.00 205 THR A O 1
ATOM 1693 N N . LEU A 1 206 ? 16.272 -6.511 -25.314 1.00 88.50 206 LEU A N 1
ATOM 1694 C CA . LEU A 1 206 ? 15.256 -5.683 -25.969 1.00 88.50 206 LEU A CA 1
ATOM 1695 C C . LEU A 1 206 ? 15.652 -5.278 -27.396 1.00 88.50 206 LEU A C 1
ATOM 1697 O O . LEU A 1 206 ? 14.826 -4.724 -28.118 1.00 88.50 206 LEU A O 1
ATOM 1701 N N . TRP A 1 207 ? 16.903 -5.523 -27.798 1.00 84.06 207 TRP A N 1
ATOM 1702 C CA . TRP A 1 207 ? 17.408 -5.221 -29.134 1.00 84.06 207 TRP A CA 1
ATOM 1703 C C . TRP A 1 207 ? 16.814 -6.163 -30.199 1.00 84.06 207 TRP A C 1
ATOM 1705 O O . TRP A 1 207 ? 16.706 -7.366 -29.945 1.00 84.06 207 TRP A O 1
ATOM 1715 N N . PRO A 1 208 ? 16.516 -5.669 -31.417 1.00 85.94 208 PRO A N 1
ATOM 1716 C CA . PRO A 1 208 ? 16.530 -4.267 -31.841 1.00 85.94 208 PRO A CA 1
ATOM 1717 C C . PRO A 1 208 ? 15.287 -3.496 -31.381 1.00 85.94 208 PRO A C 1
ATOM 1719 O O . PRO A 1 208 ? 14.177 -4.012 -31.423 1.00 85.94 208 PRO A O 1
ATOM 1722 N N . TRP A 1 209 ? 15.459 -2.224 -31.009 1.00 85.50 209 TRP A N 1
ATOM 1723 C CA . TRP A 1 209 ? 14.341 -1.322 -30.708 1.00 85.50 209 TRP A CA 1
ATOM 1724 C C . TRP A 1 209 ? 14.373 -0.072 -31.590 1.00 85.50 209 TRP A C 1
ATOM 1726 O O . TRP A 1 209 ? 15.432 0.429 -31.969 1.00 85.50 209 TRP A O 1
ATOM 1736 N N . GLN A 1 210 ? 13.191 0.469 -31.885 1.00 77.25 210 GLN A N 1
ATOM 1737 C CA . GLN A 1 210 ? 13.045 1.792 -32.505 1.00 77.25 210 GLN A CA 1
ATOM 1738 C C . GLN A 1 210 ? 12.969 2.903 -31.450 1.00 77.25 210 GLN A C 1
ATOM 1740 O O . GLN A 1 210 ? 13.533 3.980 -31.632 1.00 77.25 210 GLN A O 1
ATOM 1745 N N . SER A 1 211 ? 12.309 2.610 -30.331 1.00 82.88 211 SER A N 1
ATOM 1746 C CA . SER A 1 211 ? 12.170 3.481 -29.169 1.00 82.88 211 SER A CA 1
ATOM 1747 C C . SER A 1 211 ? 12.169 2.636 -27.901 1.00 82.88 211 SER A C 1
ATOM 1749 O O . SER A 1 211 ? 11.511 1.593 -27.868 1.00 82.88 211 SER A O 1
ATOM 1751 N N . LEU A 1 212 ? 12.865 3.102 -26.865 1.00 84.31 212 LEU A N 1
ATOM 1752 C CA . LEU A 1 212 ? 12.743 2.566 -25.512 1.00 84.31 212 LEU A CA 1
ATOM 1753 C C . LEU A 1 212 ? 12.117 3.604 -24.595 1.00 84.31 212 LEU A C 1
ATOM 1755 O O . LEU A 1 212 ? 12.445 4.790 -24.670 1.00 84.31 212 LEU A O 1
ATOM 1759 N N . ILE A 1 213 ? 11.260 3.131 -23.704 1.00 85.38 213 ILE A N 1
ATOM 1760 C CA . ILE A 1 213 ? 10.727 3.905 -22.591 1.00 85.38 213 ILE A CA 1
ATOM 1761 C C . ILE A 1 213 ? 11.306 3.293 -21.324 1.00 85.38 213 ILE A C 1
ATOM 1763 O O . ILE A 1 213 ? 11.161 2.093 -21.094 1.00 85.38 213 ILE A O 1
ATOM 1767 N N . ALA A 1 214 ? 12.007 4.106 -20.544 1.00 83.50 214 ALA A N 1
ATOM 1768 C CA . ALA A 1 214 ? 12.506 3.741 -19.231 1.00 83.50 214 ALA A CA 1
ATOM 1769 C C . ALA A 1 214 ? 11.681 4.478 -18.176 1.00 83.50 214 ALA A C 1
ATOM 1771 O O . ALA A 1 214 ? 11.698 5.708 -18.128 1.00 83.50 214 ALA A O 1
ATOM 1772 N N . ILE A 1 215 ? 10.975 3.722 -17.343 1.00 82.81 215 ILE A N 1
ATOM 1773 C CA . ILE A 1 215 ? 10.256 4.236 -16.182 1.00 82.81 215 ILE A CA 1
ATOM 1774 C C . ILE A 1 215 ? 11.066 3.905 -14.940 1.00 82.81 215 ILE A C 1
ATOM 1776 O O . ILE A 1 215 ? 11.305 2.740 -14.617 1.00 82.81 215 ILE A O 1
ATOM 1780 N N . ILE A 1 216 ? 11.496 4.957 -14.262 1.00 81.62 216 ILE A N 1
ATOM 1781 C CA . ILE A 1 216 ? 12.287 4.917 -13.043 1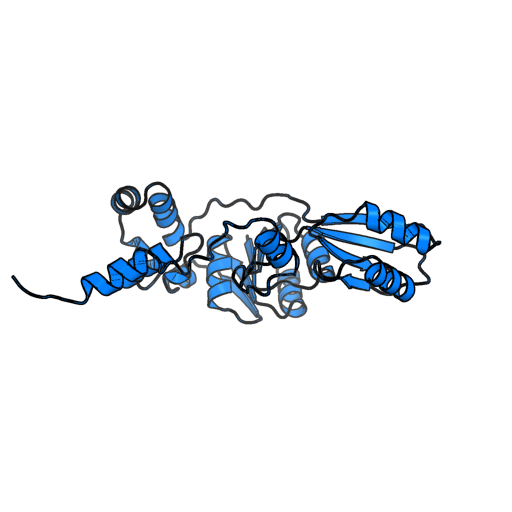.00 81.62 216 ILE A CA 1
ATOM 1782 C C . ILE A 1 216 ? 11.331 5.214 -11.900 1.00 81.62 216 ILE A C 1
ATOM 1784 O O . ILE A 1 216 ? 10.892 6.349 -11.754 1.00 81.62 216 ILE A O 1
ATOM 1788 N N . TRP A 1 217 ? 10.983 4.200 -11.121 1.00 77.12 217 TRP A N 1
ATOM 1789 C CA . TRP A 1 217 ? 10.003 4.319 -10.050 1.00 77.12 217 TRP A CA 1
ATOM 1790 C C . TRP A 1 217 ? 10.704 4.487 -8.708 1.00 77.12 217 TRP A C 1
ATOM 1792 O O . TRP A 1 217 ? 11.398 3.566 -8.250 1.00 77.12 217 TRP A O 1
ATOM 1802 N N . ASP A 1 218 ? 10.493 5.635 -8.066 1.00 73.00 218 ASP A N 1
ATOM 1803 C CA . ASP A 1 218 ? 10.997 5.881 -6.721 1.00 73.00 218 ASP A CA 1
ATOM 1804 C C . ASP A 1 218 ? 10.282 4.927 -5.776 1.00 73.00 218 ASP A C 1
ATOM 1806 O O . ASP A 1 218 ? 9.059 4.925 -5.648 1.00 73.00 218 ASP A O 1
ATOM 1810 N N . SER A 1 219 ? 11.051 4.045 -5.152 1.00 65.00 219 SER A N 1
ATOM 1811 C CA . SER A 1 219 ? 10.498 3.052 -4.241 1.00 65.00 219 SER A CA 1
ATOM 1812 C C . SER A 1 219 ? 10.963 3.373 -2.831 1.00 65.00 219 SER A C 1
ATOM 1814 O O . SER A 1 219 ? 12.147 3.675 -2.644 1.00 65.00 219 SER A O 1
ATOM 1816 N N . PRO A 1 220 ? 10.069 3.314 -1.823 1.00 61.91 220 PRO A N 1
ATOM 1817 C CA . PRO A 1 220 ? 10.505 3.444 -0.444 1.00 61.91 220 PRO A CA 1
ATOM 1818 C C . PRO A 1 220 ? 11.588 2.399 -0.194 1.00 61.91 220 PRO A C 1
ATOM 1820 O O . PRO A 1 220 ? 11.486 1.274 -0.697 1.00 61.91 220 PRO A O 1
ATOM 1823 N N . LEU A 1 221 ? 12.622 2.778 0.565 1.00 56.84 221 LEU A N 1
ATOM 1824 C CA . LEU A 1 221 ? 13.689 1.853 0.929 1.00 56.84 221 LEU A CA 1
ATOM 1825 C C . LEU A 1 221 ? 13.037 0.552 1.403 1.00 56.84 221 LEU A C 1
ATOM 1827 O O . LEU A 1 221 ? 12.158 0.619 2.275 1.00 56.84 221 LEU A O 1
ATOM 1831 N N . PRO A 1 222 ? 13.394 -0.608 0.817 1.00 52.53 222 PRO A N 1
ATOM 1832 C CA . PRO A 1 222 ? 12.830 -1.873 1.252 1.00 52.53 222 PRO A CA 1
ATOM 1833 C C . PRO A 1 222 ? 12.982 -1.917 2.766 1.00 52.53 222 PRO A C 1
ATOM 1835 O O . PRO A 1 222 ? 14.083 -1.673 3.265 1.00 52.53 222 PRO A O 1
ATOM 1838 N N . SER A 1 223 ? 11.874 -2.127 3.492 1.00 45.78 223 SER A N 1
ATOM 1839 C CA . SER A 1 223 ? 11.919 -2.189 4.951 1.00 45.78 223 SER A CA 1
ATOM 1840 C C . SER A 1 223 ? 13.041 -3.153 5.292 1.00 45.78 223 SER A C 1
ATOM 1842 O O . SER A 1 223 ? 12.948 -4.325 4.909 1.00 45.78 223 SER A O 1
ATOM 1844 N N . GLN A 1 224 ? 14.113 -2.663 5.915 1.00 40.25 224 GLN A N 1
ATOM 1845 C CA . GLN A 1 224 ? 15.200 -3.522 6.344 1.00 40.25 224 GLN A CA 1
ATOM 1846 C C . GLN A 1 224 ? 14.627 -4.382 7.468 1.00 40.25 224 GLN A C 1
ATOM 1848 O O . GLN A 1 224 ? 14.720 -4.045 8.643 1.00 40.25 224 GLN A O 1
ATOM 1853 N N . LYS A 1 225 ? 13.947 -5.475 7.098 1.00 35.91 225 LYS A N 1
ATOM 1854 C CA . LYS A 1 225 ? 13.417 -6.463 8.040 1.00 35.91 225 LYS A CA 1
ATOM 1855 C C . LYS A 1 225 ? 14.553 -7.111 8.840 1.00 35.91 225 LYS A C 1
ATOM 1857 O O . LYS A 1 225 ? 14.275 -7.744 9.849 1.00 35.91 225 LYS A O 1
ATOM 1862 N N . SER A 1 226 ? 15.805 -6.860 8.457 1.00 35.34 226 SER A N 1
ATOM 1863 C CA . SER A 1 226 ? 17.003 -7.123 9.238 1.00 35.34 226 SER A CA 1
ATOM 1864 C C . SER A 1 226 ? 18.101 -6.075 8.961 1.00 35.34 226 SER A C 1
ATOM 1866 O O . SER A 1 226 ? 19.093 -6.353 8.307 1.00 35.34 226 SER A O 1
ATOM 1868 N N . LEU A 1 227 ? 17.992 -4.866 9.536 1.00 33.75 227 LEU A N 1
ATOM 1869 C CA . LEU A 1 227 ? 19.191 -4.021 9.781 1.00 33.75 227 LEU A CA 1
ATOM 1870 C C . LEU A 1 227 ? 20.173 -4.678 10.775 1.00 33.75 227 LEU A C 1
ATOM 1872 O O . LEU A 1 227 ? 21.266 -4.172 11.001 1.00 33.75 227 LEU A O 1
ATOM 1876 N N . PHE A 1 228 ? 19.756 -5.791 11.383 1.00 34.09 228 PHE A N 1
ATOM 1877 C CA . PHE A 1 228 ? 20.524 -6.608 12.315 1.00 34.09 228 PHE A CA 1
ATOM 1878 C C . PHE A 1 228 ? 20.876 -7.993 11.748 1.00 34.09 228 PHE A C 1
ATOM 1880 O O . PHE A 1 228 ? 21.200 -8.889 12.521 1.00 34.09 228 PHE A O 1
ATOM 1887 N N . ASP A 1 229 ? 20.840 -8.188 10.424 1.00 33.75 229 ASP A N 1
ATOM 1888 C CA . ASP A 1 229 ? 21.664 -9.240 9.816 1.00 33.75 229 ASP A CA 1
ATOM 1889 C C . ASP A 1 229 ? 23.080 -8.680 9.683 1.00 33.75 229 ASP A C 1
ATOM 1891 O O . ASP A 1 229 ? 23.452 -8.063 8.685 1.00 33.75 229 ASP A O 1
ATOM 1895 N N . PHE A 1 230 ? 23.871 -8.847 10.741 1.00 36.34 230 PHE A N 1
ATOM 1896 C CA . PHE A 1 230 ? 25.300 -8.559 10.727 1.00 36.34 230 PHE A CA 1
ATOM 1897 C C . PHE A 1 230 ? 26.046 -9.622 9.905 1.00 36.34 230 PHE A C 1
ATOM 1899 O O . PHE A 1 230 ? 26.859 -10.370 10.436 1.00 36.34 230 PHE A O 1
ATOM 1906 N N . SER A 1 231 ? 25.807 -9.695 8.596 1.00 39.84 231 SER A N 1
ATOM 1907 C CA . SER A 1 231 ? 26.842 -10.170 7.675 1.00 39.84 231 SER A CA 1
ATOM 1908 C C . SER A 1 231 ? 27.690 -8.954 7.312 1.00 39.84 231 SER A C 1
ATOM 1910 O O . SER A 1 231 ? 27.448 -8.282 6.307 1.00 39.84 231 SER A O 1
ATOM 1912 N N . LEU A 1 232 ? 28.594 -8.590 8.219 1.00 40.94 232 LEU A N 1
ATOM 1913 C CA . LEU A 1 232 ? 29.463 -7.428 8.077 1.00 40.94 232 LEU A CA 1
ATOM 1914 C C . LEU A 1 232 ? 30.417 -7.621 6.883 1.00 40.94 232 LEU A C 1
ATOM 1916 O O . LEU A 1 232 ? 31.091 -8.646 6.821 1.00 40.94 232 LEU A O 1
ATOM 1920 N N . PRO A 1 233 ? 30.489 -6.673 5.929 1.00 44.50 233 PRO A N 1
ATOM 1921 C CA . PRO A 1 233 ? 31.548 -6.651 4.924 1.00 44.50 233 PRO A CA 1
ATOM 1922 C C . PRO A 1 233 ? 32.907 -6.366 5.578 1.00 44.50 233 PRO A C 1
ATOM 1924 O O . PRO A 1 233 ? 32.959 -5.615 6.554 1.00 44.50 233 PRO A O 1
ATOM 1927 N N . ASN A 1 234 ? 33.989 -6.863 4.965 1.00 47.41 234 ASN A N 1
ATOM 1928 C CA . ASN A 1 234 ? 35.409 -6.684 5.340 1.00 47.41 234 ASN A CA 1
ATOM 1929 C C . ASN A 1 234 ? 35.807 -5.245 5.741 1.00 47.41 234 ASN A C 1
ATOM 1931 O O . ASN A 1 234 ? 36.765 -5.042 6.469 1.00 47.41 234 ASN A O 1
ATOM 1935 N N . VAL A 1 235 ? 35.024 -4.242 5.335 1.00 47.12 235 VAL A N 1
ATOM 1936 C CA . VAL A 1 235 ? 35.163 -2.832 5.728 1.00 47.12 235 VAL A CA 1
ATOM 1937 C C . VAL A 1 235 ? 35.148 -2.630 7.252 1.00 47.12 235 VAL A C 1
ATOM 1939 O O . VAL A 1 235 ? 35.805 -1.718 7.741 1.00 47.12 235 VAL A O 1
ATOM 1942 N N . LEU A 1 236 ? 34.406 -3.446 8.016 1.00 45.84 236 LEU A N 1
ATOM 1943 C CA . LEU A 1 236 ? 34.358 -3.324 9.482 1.00 45.84 236 LEU A CA 1
ATOM 1944 C C . LEU A 1 236 ? 35.539 -4.021 10.173 1.00 45.84 236 LEU A C 1
ATOM 1946 O O . LEU A 1 236 ? 35.937 -3.585 11.247 1.00 45.84 236 LEU A O 1
ATOM 1950 N N . GLU A 1 237 ? 36.129 -5.038 9.542 1.00 52.16 237 GLU A N 1
ATOM 1951 C CA . GLU A 1 237 ? 37.392 -5.641 9.988 1.00 52.16 237 GLU A CA 1
ATOM 1952 C C . GLU A 1 237 ? 38.554 -4.671 9.747 1.00 52.16 237 GLU A C 1
ATOM 1954 O O . GLU A 1 237 ? 39.302 -4.396 10.681 1.00 52.16 237 GLU A O 1
ATOM 1959 N N . ASP A 1 238 ? 38.606 -4.025 8.575 1.00 52.50 238 ASP A N 1
ATOM 1960 C CA . ASP A 1 238 ? 39.604 -2.989 8.267 1.00 52.50 238 ASP A CA 1
ATOM 1961 C C . ASP A 1 238 ? 39.524 -1.800 9.254 1.00 52.50 238 ASP A C 1
ATOM 1963 O O . ASP A 1 238 ? 40.541 -1.219 9.641 1.00 52.50 238 ASP A O 1
ATOM 1967 N N . LEU A 1 239 ? 38.314 -1.446 9.709 1.00 47.25 239 LEU A N 1
ATOM 1968 C CA . LEU A 1 239 ? 38.068 -0.386 10.703 1.00 47.25 239 LEU A CA 1
ATOM 1969 C C . LEU A 1 239 ? 38.452 -0.797 12.135 1.00 47.25 239 LEU A C 1
ATOM 1971 O O . LEU A 1 239 ? 38.902 0.038 12.916 1.00 47.25 239 LEU A O 1
ATOM 1975 N N . VAL A 1 240 ? 38.296 -2.076 12.486 1.00 52.75 240 VAL A N 1
ATOM 1976 C CA . VAL A 1 240 ? 38.689 -2.621 13.798 1.00 52.75 240 VAL A CA 1
ATOM 1977 C C . VAL A 1 240 ? 40.202 -2.846 13.875 1.00 52.75 240 VAL A C 1
ATOM 1979 O O . VAL A 1 240 ? 40.790 -2.645 14.936 1.00 52.75 240 VAL A O 1
ATOM 1982 N N . GLU A 1 241 ? 40.854 -3.202 12.766 1.00 55.00 241 GLU A N 1
ATOM 1983 C CA . GLU A 1 241 ? 42.318 -3.300 12.691 1.00 55.00 241 GLU A CA 1
ATOM 1984 C C . GLU A 1 241 ? 43.002 -1.927 12.732 1.00 55.00 241 GLU A C 1
ATOM 1986 O O . GLU A 1 241 ? 44.090 -1.794 13.296 1.00 55.00 241 GLU A O 1
ATOM 1991 N N . THR A 1 242 ? 42.368 -0.890 12.173 1.00 56.59 242 THR A N 1
ATOM 1992 C CA . THR A 1 242 ? 42.917 0.476 12.184 1.00 56.59 242 THR A CA 1
ATOM 1993 C C . THR A 1 242 ? 42.670 1.224 13.495 1.00 56.59 242 THR A C 1
ATOM 1995 O O . THR A 1 242 ? 43.485 2.073 13.864 1.00 56.59 242 THR A O 1
ATOM 1998 N N . GLU A 1 243 ? 41.619 0.886 14.250 1.00 51.91 243 GLU A N 1
ATOM 1999 C CA . GLU A 1 243 ? 41.353 1.473 15.566 1.00 51.91 243 GLU A CA 1
ATOM 2000 C C . GLU A 1 243 ? 41.573 0.478 16.716 1.00 51.91 243 GLU A C 1
ATOM 2002 O O . GLU A 1 243 ? 40.676 -0.247 17.146 1.00 51.91 243 GLU A O 1
ATOM 2007 N N . THR A 1 244 ? 42.762 0.539 17.324 1.00 48.00 244 THR A N 1
ATOM 2008 C CA . THR A 1 244 ? 43.216 -0.316 18.443 1.00 48.00 244 THR A CA 1
ATOM 2009 C C . THR A 1 244 ? 42.381 -0.236 19.736 1.00 48.00 244 THR A C 1
ATOM 2011 O O . THR A 1 244 ? 42.690 -0.928 20.706 1.00 48.00 244 THR A O 1
ATOM 2014 N N . ASN A 1 245 ? 41.310 0.566 19.770 1.00 47.34 245 ASN A N 1
ATOM 2015 C CA . ASN A 1 245 ? 40.477 0.813 20.951 1.00 47.34 245 ASN A CA 1
ATOM 2016 C C . ASN A 1 245 ? 38.984 0.459 20.788 1.00 47.34 245 ASN A C 1
ATOM 2018 O O . ASN A 1 245 ? 38.207 0.688 21.721 1.00 47.34 245 ASN A O 1
ATOM 2022 N N . LEU A 1 246 ? 38.551 -0.132 19.668 1.00 43.31 246 LEU A N 1
ATOM 2023 C CA . LEU A 1 246 ? 37.158 -0.566 19.513 1.00 43.31 246 LEU A CA 1
ATOM 2024 C C . LEU A 1 246 ? 36.904 -1.905 20.231 1.00 43.31 246 LEU A C 1
ATOM 2026 O O . LEU A 1 246 ? 37.189 -2.985 19.723 1.00 43.31 246 LEU A O 1
ATOM 2030 N N . LYS A 1 247 ? 36.311 -1.847 21.433 1.00 45.44 247 LYS A N 1
ATOM 2031 C CA . LYS A 1 247 ? 35.721 -3.021 22.100 1.00 45.44 247 LYS A CA 1
ATOM 2032 C C . LYS A 1 247 ? 34.276 -3.207 21.635 1.00 45.44 247 LYS A C 1
ATOM 2034 O O . LYS A 1 247 ? 33.422 -2.378 21.943 1.00 45.44 247 LYS A O 1
ATOM 2039 N N . ILE A 1 248 ? 33.980 -4.323 20.966 1.00 43.31 248 ILE A N 1
ATOM 2040 C CA . ILE A 1 248 ? 32.599 -4.734 20.677 1.00 43.31 248 ILE A CA 1
ATOM 2041 C C . ILE A 1 248 ? 31.908 -5.060 22.009 1.00 43.31 248 ILE A C 1
ATOM 2043 O O . ILE A 1 248 ? 32.183 -6.075 22.649 1.00 43.31 248 ILE A O 1
ATOM 2047 N N . GLY A 1 249 ? 31.026 -4.168 22.456 1.00 41.19 249 GLY A N 1
ATOM 2048 C CA . GLY A 1 249 ? 30.186 -4.385 23.626 1.00 41.19 249 GLY A CA 1
ATOM 2049 C C . GLY A 1 249 ? 28.958 -5.215 23.267 1.00 41.19 249 GLY A C 1
ATOM 2050 O O . GLY A 1 249 ? 28.019 -4.698 22.668 1.00 41.19 249 GLY A O 1
ATOM 2051 N N . PHE A 1 250 ? 28.910 -6.480 23.689 1.00 45.97 250 PHE A N 1
ATOM 2052 C CA . PHE A 1 250 ? 27.630 -7.169 23.880 1.00 45.97 250 PHE A CA 1
ATOM 2053 C C . PHE A 1 250 ? 26.965 -6.614 25.145 1.00 45.97 250 PHE A C 1
ATOM 2055 O O . PHE A 1 250 ? 27.063 -7.184 26.231 1.00 45.97 250 PHE A O 1
ATOM 2062 N N . THR A 1 251 ? 26.317 -5.458 25.032 1.00 42.97 251 THR A N 1
ATOM 2063 C CA . THR A 1 251 ? 25.569 -4.850 26.136 1.00 42.97 251 THR A CA 1
ATOM 2064 C C . THR A 1 251 ? 24.125 -5.341 26.096 1.00 42.97 251 THR A C 1
ATOM 2066 O O . THR A 1 251 ? 23.336 -4.930 25.247 1.00 42.97 251 THR A O 1
ATOM 2069 N N . ILE A 1 252 ? 23.762 -6.218 27.037 1.00 47.00 252 ILE A N 1
ATOM 2070 C CA . ILE A 1 252 ? 22.360 -6.559 27.320 1.00 47.00 252 ILE A CA 1
ATOM 2071 C C . ILE A 1 252 ? 21.612 -5.253 27.613 1.00 47.00 252 ILE A C 1
ATOM 2073 O O . ILE A 1 252 ? 22.079 -4.427 28.402 1.00 47.00 252 ILE A O 1
ATOM 2077 N N . SER A 1 253 ? 20.462 -5.045 26.969 1.00 52.66 253 SER A N 1
ATOM 2078 C CA . SER A 1 253 ? 19.732 -3.786 27.087 1.00 52.66 253 SER A CA 1
ATOM 2079 C C . SER A 1 253 ? 19.336 -3.509 28.547 1.00 52.66 253 SER A C 1
ATOM 2081 O O . SER A 1 253 ? 18.937 -4.408 29.292 1.00 52.66 253 SER A O 1
ATOM 2083 N N . ARG A 1 254 ? 19.359 -2.233 28.958 1.00 45.12 254 ARG A N 1
ATOM 2084 C CA . ARG A 1 254 ? 18.847 -1.777 30.270 1.00 45.12 254 ARG A CA 1
ATOM 2085 C C . ARG A 1 254 ? 17.402 -2.244 30.516 1.00 45.12 254 ARG A C 1
ATOM 2087 O O . ARG A 1 254 ? 16.973 -2.389 31.654 1.00 45.12 254 ARG A O 1
ATOM 2094 N N . ARG A 1 255 ? 16.649 -2.505 29.442 1.00 45.44 255 ARG A N 1
ATOM 2095 C CA . ARG A 1 255 ? 15.268 -2.994 29.464 1.00 45.44 255 ARG A CA 1
ATOM 2096 C C . ARG A 1 255 ? 15.180 -4.484 29.815 1.00 45.44 255 ARG A C 1
ATOM 2098 O O . ARG A 1 255 ? 14.277 -4.851 30.562 1.00 45.44 255 ARG A O 1
ATOM 2105 N N . GLU A 1 256 ? 16.117 -5.310 29.339 1.00 47.69 256 GLU A N 1
ATOM 2106 C CA . GLU A 1 256 ? 16.292 -6.707 29.773 1.00 47.69 256 GLU A CA 1
ATOM 2107 C C . GLU A 1 256 ? 16.750 -6.775 31.232 1.00 47.69 256 GLU A C 1
ATOM 2109 O O . GLU A 1 256 ? 16.185 -7.534 32.013 1.00 47.69 256 GLU A O 1
ATOM 2114 N N . GLN A 1 257 ? 17.721 -5.940 31.623 1.00 52.50 257 GLN A N 1
ATOM 2115 C CA . GLN A 1 257 ? 18.226 -5.900 33.001 1.00 52.50 257 GLN A CA 1
ATOM 2116 C C . GLN A 1 257 ? 17.114 -5.558 34.006 1.00 52.50 257 GLN A C 1
ATOM 2118 O O . GLN A 1 257 ? 16.991 -6.216 35.035 1.00 52.50 257 GLN A O 1
ATOM 2123 N N . VAL A 1 258 ? 16.245 -4.595 33.676 1.00 49.22 258 VAL A N 1
ATOM 2124 C CA . VAL A 1 258 ? 15.071 -4.236 34.496 1.00 49.22 258 VAL A CA 1
ATOM 2125 C C . VAL A 1 258 ? 14.014 -5.351 34.509 1.00 49.22 258 VAL A C 1
ATOM 2127 O O . VAL A 1 258 ? 13.362 -5.569 35.528 1.00 49.22 258 VAL A O 1
ATOM 2130 N N . ARG A 1 259 ? 13.852 -6.100 33.410 1.00 47.84 259 ARG A N 1
ATOM 2131 C CA . ARG A 1 259 ? 12.931 -7.248 33.340 1.00 47.84 259 ARG A CA 1
ATOM 2132 C C . ARG A 1 259 ? 13.385 -8.422 34.209 1.00 47.84 259 ARG A C 1
ATOM 2134 O O . ARG A 1 259 ? 12.543 -9.043 34.848 1.00 47.84 259 ARG A O 1
ATOM 2141 N N . CYS A 1 260 ? 14.688 -8.696 34.243 1.00 44.53 260 CYS A N 1
ATOM 2142 C CA . CYS A 1 260 ? 15.275 -9.753 35.066 1.00 44.53 260 CYS A CA 1
ATOM 2143 C C . CYS A 1 260 ? 15.340 -9.366 36.553 1.00 44.53 260 CYS A C 1
ATOM 2145 O O . CYS A 1 260 ? 15.147 -10.223 37.410 1.00 44.53 260 CYS A O 1
ATOM 2147 N N . ALA A 1 261 ? 15.554 -8.082 36.865 1.00 41.47 261 ALA A N 1
ATOM 2148 C CA . ALA A 1 261 ? 15.598 -7.586 38.243 1.00 41.47 261 ALA A CA 1
ATOM 2149 C C . ALA A 1 261 ? 14.221 -7.574 38.934 1.00 41.47 261 ALA A C 1
ATOM 2151 O O . ALA A 1 261 ? 14.143 -7.800 40.135 1.00 41.47 261 ALA A O 1
ATOM 2152 N N . ASN A 1 262 ? 13.128 -7.377 38.187 1.00 37.16 262 ASN A N 1
ATOM 2153 C CA . ASN A 1 262 ? 11.773 -7.300 38.752 1.00 37.16 262 ASN A CA 1
ATOM 2154 C C . ASN A 1 262 ? 11.071 -8.666 38.920 1.00 37.16 262 ASN A C 1
ATOM 2156 O O . ASN A 1 262 ? 9.894 -8.702 39.271 1.00 37.16 262 ASN A O 1
ATOM 2160 N N . PHE A 1 263 ? 11.759 -9.784 38.653 1.00 37.16 263 PHE A N 1
ATOM 2161 C CA . PHE A 1 263 ? 11.208 -11.144 38.784 1.00 37.16 263 PHE A CA 1
ATOM 2162 C C . PHE A 1 263 ? 11.635 -11.866 40.076 1.00 37.16 263 PHE A C 1
ATOM 2164 O O . PHE A 1 263 ? 11.259 -13.014 40.302 1.00 37.16 263 PHE A O 1
ATOM 2171 N N . LEU A 1 264 ? 12.401 -11.203 40.943 1.00 36.97 264 LEU A N 1
ATOM 2172 C CA . LEU A 1 264 ? 12.876 -11.740 42.214 1.00 36.97 264 LEU A CA 1
ATOM 2173 C C . LEU A 1 264 ? 12.403 -10.808 43.346 1.00 36.97 264 LEU A C 1
ATOM 2175 O O . LEU A 1 264 ? 12.845 -9.667 43.408 1.00 36.97 264 LEU A O 1
ATOM 2179 N N . TRP A 1 265 ? 11.559 -11.344 44.245 1.00 29.86 265 TRP A N 1
ATOM 2180 C CA . TRP A 1 265 ? 11.037 -10.764 45.509 1.00 29.86 265 TRP A CA 1
ATOM 2181 C C . TRP A 1 265 ? 9.903 -9.720 45.336 1.00 29.86 265 TRP A C 1
ATOM 2183 O O . TRP A 1 265 ? 10.101 -8.684 44.724 1.00 29.86 265 TRP A O 1
ATOM 2193 N N . GLY A 1 266 ? 8.657 -9.868 45.807 1.00 28.36 266 GLY A N 1
ATOM 2194 C CA . GLY A 1 266 ? 8.076 -10.735 46.836 1.00 28.36 266 GLY A CA 1
ATOM 2195 C C . GLY A 1 266 ? 7.884 -9.990 48.170 1.00 28.36 266 GLY A C 1
ATOM 2196 O O . GLY A 1 266 ? 8.855 -9.826 48.889 1.00 28.36 266 GLY A O 1
ATOM 2197 N N . PHE A 1 267 ? 6.634 -9.617 48.494 1.00 25.97 267 PHE A N 1
ATOM 2198 C CA . PHE A 1 267 ? 6.080 -9.312 49.835 1.00 25.97 267 PHE A CA 1
ATOM 2199 C C . PHE A 1 267 ? 6.770 -8.270 50.751 1.00 25.97 267 PHE A C 1
ATOM 2201 O O . PHE A 1 267 ? 7.726 -8.586 51.456 1.00 25.97 267 PHE A O 1
ATOM 2208 N N . LYS A 1 268 ? 6.136 -7.100 50.921 1.00 32.34 268 LYS A N 1
ATOM 2209 C CA . LYS A 1 268 ? 5.378 -6.677 52.122 1.00 32.34 268 LYS A CA 1
ATOM 2210 C C . LYS A 1 268 ? 4.681 -5.344 51.864 1.00 32.34 268 LYS A C 1
ATOM 2212 O O . LYS A 1 268 ? 5.281 -4.508 51.157 1.00 32.34 268 LYS A O 1
#

Solvent-accessible surface area (backbone atoms only — not comparable to full-atom values): 15535 Å² total; per-residue (Å²): 93,17,30,15,36,43,56,81,66,58,69,66,61,47,51,58,48,37,80,73,28,57,28,43,40,85,49,101,68,21,34,43,36,42,43,82,88,67,52,72,68,56,52,53,49,47,28,63,76,58,70,26,18,32,15,34,17,85,36,56,62,58,9,41,29,51,25,68,70,62,72,45,67,38,74,44,81,48,90,58,66,66,69,56,29,68,33,50,27,80,47,47,63,92,58,59,66,71,59,32,51,51,42,40,74,76,66,34,56,23,26,44,53,52,59,75,59,54,58,66,63,31,30,76,74,49,42,70,59,17,48,51,47,56,35,40,42,69,76,48,77,87,84,76,68,56,82,49,81,59,54,48,82,45,79,41,72,62,73,52,62,72,61,43,47,52,59,50,59,77,67,57,65,99,57,31,30,40,37,40,33,42,96,90,49,72,50,79,42,53,50,96,61,72,43,73,69,50,52,50,53,50,51,64,67,54,54,86,53,80,45,38,41,36,40,38,32,64,50,78,76,74,78,68,90,54,84,76,63,79,79,74,58,70,70,58,55,58,52,50,71,71,36,92,77,76,73,87,74,90,70,78,50,74,69,55,55,53,56,62,57,73,74,61,84,82,90,135